Protein AF-A0A7R9ZYL3-F1 (afdb_monomer_lite)

Organism: NCBI:txid73915

InterPro domains:
  IPR002110 Ankyrin repeat [PF00023] (236-266)
  IPR002110 Ankyrin repeat [PS50088] (235-267)
  IPR036770 Ankyrin repeat-containing domain superfamily [G3DSA:1.25.40.20] (176-293)
  IPR036770 Ankyrin repeat-containing domain superfamily [SSF48403] (211-282)

Foldseek 3Di:
DVVVVVVVVVVVVVVVVVVVVVVVVPPPPAFFPLLVLLLVLLLQVVQLLQWDWAWAADPVNPKTKIWTAGNVQDDAPDPDDGVDPVLTQMDICVCPQQGRNNCDGRVPDHSNSSNVSLVVPADCPDPSGGSNSSGHDDVQQSCLSVVQVSVQADGPKGWHSDDPDDDPDPAAIDIDDPVCNPGGRGDGDRPPVCVVLVLLVVLVVCLLVVVLVVNVVSCVVPVVQLLDANSPDLWQDGSLLSCLLVVPLVSNVVSVVSPRDLCDAINVRDGSLNNNVVNVDPDVSRNVSSCVPPD

Sequence (295 aa):
MAGSALRAEEELEVEAQAEQEEGQQQQQQEVNYHKIFHVVAELHRRGYQRLRIFPLMSPSGCSWRCNLVPLDNIAPMSHSFPLEYEDALLYSSGAQTSFLDGIGDLNADSATAIADAMIENINETDPEDVLARAKGEDSAYAAWFVDEFLAKLPPGALPCLIADWEQDDPYHFGVLGDEHADVKIKFPPVRIDEEEAKPIVSILGFAKARAWRKVFQLLEDHPGLIDEINPYGKSGFTLLHQAAWWGDVEPARKLIAAGADIAKPDSQDKTPLQVARSRKHKKPDLLDLLSKGVE

pLDDT: mean 82.05, std 16.18, range [38.38, 98.56]

Secondary structure (DSSP, 8-state):
-HHHHHHHHHHHHHHHHHHHHHHHHTS-PPP-THHHHHHHHHHHHTTBTTEEEEEEE-TTSS-EEEEEEEGGGB-TT-SS-BS-SSSSEEEEGGGTTEEGGGTEETTTS-HHHHHHHHHHT--TT-TT-HHHHT-B--HHHHHHIIIIIIHHSPTT-EEESB-SSPPS-TTB-EEESGGGTT---BPPPP---HHHHHHHHHHHHHHHTT-HHHHHHHHHH-GGGGG---TT-TT---HHHHHHHHT-HHHHHHHHHTT--SS---TTS--HHHHHHHTT---HHHHHHHTTT--

Structure (mmCIF, N/CA/C/O backbone):
data_AF-A0A7R9ZYL3-F1
#
_entry.id   AF-A0A7R9ZYL3-F1
#
loop_
_atom_site.group_PDB
_atom_site.id
_atom_site.type_symbol
_atom_site.label_atom_id
_atom_site.label_alt_id
_atom_site.label_comp_id
_atom_site.label_asym_id
_atom_site.label_entity_id
_atom_site.label_seq_id
_atom_site.pdbx_PDB_ins_code
_atom_site.Cartn_x
_atom_site.Cartn_y
_atom_site.Cartn_z
_atom_site.occupancy
_atom_site.B_iso_or_equiv
_atom_site.auth_seq_id
_atom_site.auth_comp_id
_atom_site.auth_asym_id
_atom_site.auth_atom_id
_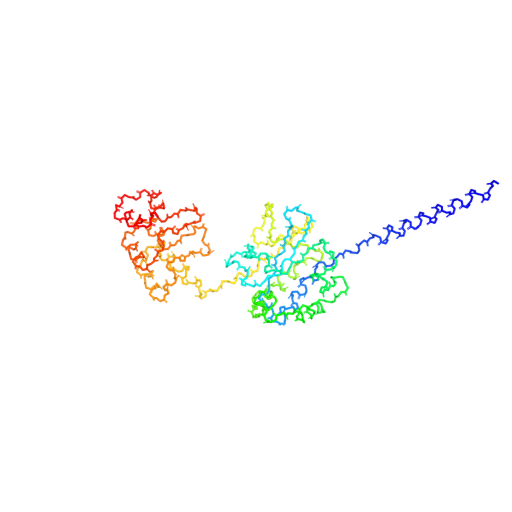atom_site.pdbx_PDB_model_num
ATOM 1 N N . MET A 1 1 ? -9.361 29.009 70.640 1.00 53.19 1 MET A N 1
ATOM 2 C CA . MET A 1 1 ? -8.206 28.234 70.136 1.00 53.19 1 MET A CA 1
ATOM 3 C C . MET A 1 1 ? -8.629 26.880 69.561 1.00 53.19 1 MET A C 1
ATOM 5 O O . MET A 1 1 ? -8.198 26.586 68.463 1.00 53.19 1 MET A O 1
ATOM 9 N N . ALA A 1 2 ? -9.517 26.103 70.203 1.00 51.56 2 ALA A N 1
ATOM 10 C CA . ALA A 1 2 ? -9.927 24.776 69.700 1.00 51.56 2 ALA A CA 1
ATOM 11 C C . ALA A 1 2 ? -10.781 24.774 68.407 1.00 51.56 2 ALA A C 1
ATOM 13 O O . ALA A 1 2 ? -10.603 23.904 67.568 1.00 51.56 2 ALA A O 1
ATOM 14 N N . GLY A 1 3 ? -11.662 25.761 68.197 1.00 49.19 3 GLY A N 1
ATOM 15 C CA . GLY A 1 3 ? -12.544 25.791 67.013 1.00 49.19 3 GLY A CA 1
ATOM 16 C C . GLY A 1 3 ? -11.871 26.209 65.700 1.00 49.19 3 GLY A C 1
ATOM 17 O O . GLY A 1 3 ? -12.483 26.095 64.649 1.00 49.19 3 GLY A O 1
ATOM 18 N N . SER A 1 4 ? -10.631 26.709 65.752 1.00 54.91 4 SER A N 1
ATOM 19 C CA . SER A 1 4 ? -9.881 27.113 64.553 1.00 54.91 4 SER A CA 1
ATOM 20 C C . SER A 1 4 ? -9.047 25.971 63.978 1.00 54.91 4 SER A C 1
ATOM 22 O O . SER A 1 4 ? -8.722 26.018 62.802 1.00 54.91 4 SER A O 1
ATOM 24 N N . ALA A 1 5 ? -8.694 24.983 64.805 1.00 54.19 5 ALA A N 1
ATOM 25 C CA . ALA A 1 5 ? -7.935 23.810 64.384 1.00 54.19 5 ALA A CA 1
ATOM 26 C C . ALA A 1 5 ? -8.851 22.782 63.702 1.00 54.19 5 ALA A C 1
ATOM 28 O O . ALA A 1 5 ? -8.540 22.333 62.611 1.00 54.19 5 ALA A O 1
ATOM 29 N N . LEU A 1 6 ? -10.034 22.531 64.279 1.00 53.97 6 LEU A N 1
ATOM 30 C CA . LEU A 1 6 ? -11.043 21.626 63.706 1.00 53.97 6 LEU A CA 1
ATOM 31 C C . LEU A 1 6 ? -11.501 22.055 62.305 1.00 53.97 6 LEU A C 1
ATOM 33 O O . LEU A 1 6 ? -11.699 21.224 61.433 1.00 53.97 6 LEU A O 1
ATOM 37 N N . ARG A 1 7 ? -11.623 23.366 62.076 1.00 57.97 7 ARG A N 1
ATOM 38 C CA . ARG A 1 7 ? -12.062 23.912 60.787 1.00 57.97 7 ARG A CA 1
ATOM 39 C C . ARG A 1 7 ? -10.994 23.795 59.694 1.00 57.97 7 ARG A C 1
ATOM 41 O O . ARG A 1 7 ? -11.336 23.643 58.534 1.00 57.97 7 ARG A O 1
ATOM 48 N N . ALA A 1 8 ? -9.719 23.849 60.082 1.00 60.59 8 ALA A N 1
ATOM 49 C CA . ALA A 1 8 ? -8.599 23.664 59.166 1.00 60.59 8 ALA A CA 1
ATOM 50 C C . ALA A 1 8 ? -8.396 22.182 58.805 1.00 60.59 8 ALA A C 1
ATOM 52 O O . ALA A 1 8 ? -8.007 21.878 57.685 1.00 60.59 8 ALA A O 1
ATOM 53 N N . GLU A 1 9 ? -8.676 21.265 59.737 1.00 59.50 9 GLU A N 1
ATOM 54 C CA . GLU A 1 9 ? -8.651 19.820 59.469 1.00 59.50 9 GLU A CA 1
ATOM 55 C C . GLU A 1 9 ? -9.790 19.399 58.525 1.00 59.50 9 GLU A C 1
ATOM 57 O O . GLU A 1 9 ? -9.538 18.654 57.583 1.00 59.50 9 GLU A O 1
ATOM 62 N N . GLU A 1 10 ? -11.003 19.942 58.698 1.00 64.38 10 GLU A N 1
ATOM 63 C CA . GLU A 1 10 ? -12.126 19.702 57.775 1.00 64.38 10 GLU A CA 1
ATOM 64 C C . GLU A 1 10 ? -11.868 20.275 56.367 1.00 64.38 10 GLU A C 1
ATOM 66 O O . GLU A 1 10 ? -12.201 19.630 55.376 1.00 64.38 10 GLU A O 1
ATOM 71 N N . GLU A 1 11 ? -11.249 21.456 56.247 1.00 64.19 11 GLU A N 1
ATOM 72 C CA . GLU A 1 11 ? -10.894 22.045 54.943 1.00 64.19 11 GLU A CA 1
ATOM 73 C C . GLU A 1 11 ? -9.813 21.226 54.210 1.00 64.19 11 GLU A C 1
ATOM 75 O O . GLU A 1 11 ? -9.932 21.008 53.006 1.00 64.19 11 GLU A O 1
ATOM 80 N N . LEU A 1 12 ? -8.822 20.689 54.935 1.00 64.06 12 LEU A N 1
ATOM 81 C CA . LEU A 1 12 ? -7.785 19.810 54.377 1.00 64.06 12 LEU A CA 1
ATOM 82 C C . LEU A 1 12 ? -8.332 18.441 53.941 1.00 64.06 12 LEU A C 1
ATOM 84 O O . LEU A 1 12 ? -7.865 17.889 52.947 1.00 64.06 12 LEU A O 1
ATOM 88 N N . GLU A 1 13 ? -9.313 17.880 54.656 1.00 63.91 13 GLU A N 1
ATOM 89 C CA . GLU A 1 13 ? -9.977 16.637 54.237 1.00 63.91 13 GLU A CA 1
ATOM 90 C C . GLU A 1 13 ? -10.854 16.840 52.996 1.00 63.91 13 GLU A C 1
ATOM 92 O O . GLU A 1 13 ? -10.896 15.958 52.140 1.00 63.91 13 GLU A O 1
ATOM 97 N N . VAL A 1 14 ? -11.511 17.998 52.860 1.00 68.94 14 VAL A N 1
ATOM 98 C CA . VAL A 1 14 ? -12.307 18.335 51.670 1.00 68.94 14 VAL A CA 1
ATOM 99 C C . VAL A 1 14 ? -11.413 18.60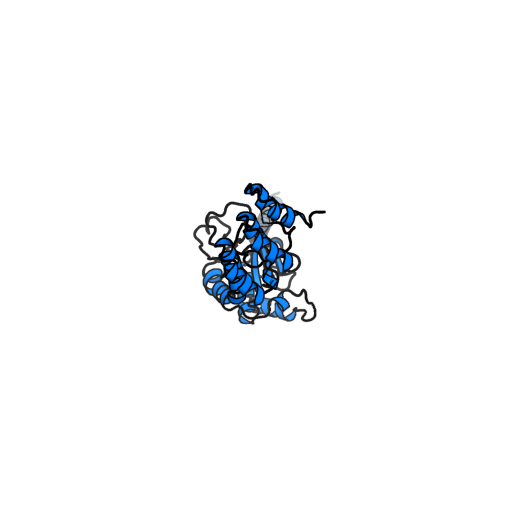7 50.459 1.00 68.94 14 VAL A C 1
ATOM 101 O O . VAL A 1 14 ? -11.726 18.121 49.375 1.00 68.94 14 VAL A O 1
ATOM 104 N N . GLU A 1 15 ? -10.286 19.310 50.619 1.00 61.94 15 GLU A N 1
ATOM 105 C CA . GLU A 1 15 ? -9.298 19.481 49.541 1.00 61.94 15 GLU A CA 1
ATOM 106 C C . GLU A 1 15 ? -8.673 18.140 49.133 1.00 61.94 15 GLU A C 1
ATOM 108 O O . GLU A 1 15 ? -8.599 17.845 47.946 1.00 61.94 15 GLU A O 1
ATOM 113 N N . ALA A 1 16 ? -8.324 17.270 50.086 1.00 60.75 16 ALA A N 1
ATOM 114 C CA . ALA A 1 16 ? -7.786 15.945 49.774 1.00 60.75 16 ALA A CA 1
ATOM 115 C C . ALA A 1 16 ? -8.816 15.025 49.093 1.00 60.75 16 ALA A C 1
ATOM 117 O O . ALA A 1 16 ? -8.447 14.216 48.242 1.00 60.75 16 ALA A O 1
ATOM 118 N N . GLN A 1 17 ? -10.102 15.136 49.443 1.00 62.81 17 GLN A N 1
ATOM 119 C CA . GLN A 1 17 ? -11.186 14.423 48.760 1.00 62.81 17 GLN A CA 1
ATOM 120 C C . GLN A 1 17 ? -11.447 14.994 47.364 1.00 62.81 17 GLN A C 1
ATOM 122 O O . GLN A 1 17 ? -11.636 14.214 46.438 1.00 62.81 17 GLN A O 1
ATOM 127 N N . ALA A 1 18 ? -11.383 16.315 47.186 1.00 55.31 18 ALA A N 1
ATOM 128 C CA . ALA A 1 18 ? -11.505 16.960 45.882 1.00 55.31 18 ALA A CA 1
ATOM 129 C C . ALA A 1 18 ? -10.318 16.629 44.963 1.00 55.31 18 ALA A C 1
ATOM 131 O O . ALA A 1 18 ? -10.532 16.331 43.797 1.00 55.31 18 ALA A O 1
ATOM 132 N N . GLU A 1 19 ? -9.087 16.575 45.479 1.00 54.66 19 GLU A N 1
ATOM 133 C CA . GLU A 1 19 ? -7.899 16.139 44.730 1.00 54.66 19 GLU A CA 1
ATOM 134 C C . GLU A 1 19 ? -7.929 14.632 44.420 1.00 54.66 19 GLU A C 1
ATOM 136 O O . GLU A 1 19 ? -7.459 14.201 43.366 1.00 54.66 19 GLU A O 1
ATOM 141 N N . GLN A 1 20 ? -8.509 13.807 45.301 1.00 52.44 20 GLN A N 1
ATOM 142 C CA . GLN A 1 20 ? -8.748 12.388 45.022 1.00 52.44 20 GLN A CA 1
ATOM 143 C C . GLN A 1 20 ? -9.878 12.178 44.009 1.00 52.44 20 GLN A C 1
ATOM 145 O O . GLN A 1 20 ? -9.768 11.274 43.184 1.00 52.44 20 GLN A O 1
ATOM 150 N N . GLU A 1 21 ? -10.929 12.998 44.025 1.00 50.47 21 GLU A N 1
ATOM 151 C CA . GLU A 1 21 ? -12.000 12.982 43.026 1.00 50.47 21 GLU A CA 1
ATOM 152 C C . GLU A 1 21 ? -11.530 13.556 41.680 1.00 50.47 21 GLU A C 1
ATOM 154 O O . GLU A 1 21 ? -11.845 12.969 40.651 1.00 50.47 21 GLU A O 1
ATOM 159 N N . GLU A 1 22 ? -10.705 14.608 41.650 1.00 45.41 22 GLU A N 1
ATOM 160 C CA . GLU A 1 22 ? -10.052 15.125 40.435 1.00 45.41 22 GLU A CA 1
ATOM 161 C C . GLU A 1 22 ? -9.018 14.129 39.886 1.00 45.41 22 GLU A C 1
ATOM 163 O O . GLU A 1 22 ? -8.966 13.893 38.678 1.00 45.41 22 GLU A O 1
ATOM 168 N N . GLY A 1 23 ? -8.255 13.463 40.759 1.00 40.69 23 GLY A N 1
ATOM 169 C CA . GLY A 1 23 ? -7.332 12.385 40.394 1.00 40.69 23 GLY A CA 1
ATOM 170 C C . GLY A 1 23 ? -8.033 11.103 39.924 1.00 40.69 23 GLY A C 1
ATOM 171 O O . GLY A 1 23 ? -7.476 10.359 39.117 1.00 40.69 23 GLY A O 1
ATOM 172 N N . GLN A 1 24 ? -9.268 10.850 40.372 1.00 41.12 24 GLN A N 1
ATOM 173 C CA . GLN A 1 24 ? -10.119 9.760 39.875 1.00 41.12 24 GLN A CA 1
ATOM 174 C C . GLN A 1 24 ? -10.878 10.147 38.594 1.00 41.12 24 GLN A C 1
ATOM 176 O O . GLN A 1 24 ? -11.065 9.294 37.728 1.00 41.12 24 GLN A O 1
ATOM 181 N N . GLN A 1 25 ? -11.249 11.420 38.416 1.00 42.03 25 GLN A N 1
ATOM 182 C CA . GLN A 1 25 ? -11.842 11.957 37.180 1.00 42.03 25 GLN A CA 1
ATOM 183 C C . GLN A 1 25 ? -10.813 12.126 36.048 1.00 42.03 25 GLN A C 1
ATOM 185 O O . GLN A 1 25 ? -11.192 12.168 34.879 1.00 42.03 25 GLN A O 1
ATOM 190 N N . GLN A 1 26 ? -9.515 12.150 36.367 1.00 39.25 26 GLN A N 1
ATOM 191 C CA . GLN A 1 26 ? -8.407 12.096 35.404 1.00 39.25 26 GLN A CA 1
ATOM 192 C C . GLN A 1 26 ? -7.906 10.674 35.108 1.00 39.25 26 GLN A C 1
ATOM 194 O O . GLN A 1 26 ? -6.836 10.506 34.521 1.00 39.25 26 GLN A O 1
ATOM 199 N N . GLN A 1 27 ? -8.688 9.630 35.405 1.00 41.91 27 GLN A N 1
ATOM 200 C CA . GLN A 1 27 ? -8.581 8.401 34.616 1.00 41.91 27 GLN A CA 1
ATOM 201 C C . GLN A 1 27 ? -9.164 8.692 33.234 1.00 41.91 27 GLN A C 1
ATOM 203 O O . GLN A 1 27 ? -10.341 8.456 32.973 1.00 41.91 27 GLN A O 1
ATOM 208 N N . GLN A 1 28 ? -8.339 9.285 32.369 1.00 50.03 28 GLN A N 1
ATOM 209 C CA . GLN A 1 28 ? -8.651 9.507 30.963 1.00 50.03 28 GLN A CA 1
ATOM 210 C C . GLN A 1 28 ? -9.122 8.173 30.384 1.00 50.03 28 GLN A C 1
ATOM 212 O O . GLN A 1 28 ? -8.344 7.224 30.288 1.00 50.03 28 GLN A O 1
ATOM 217 N N . GLN A 1 29 ? -10.421 8.079 30.101 1.00 65.25 29 GLN A N 1
ATOM 218 C CA . GLN A 1 29 ? -11.028 6.869 29.570 1.00 65.25 29 GLN A CA 1
ATOM 219 C C . GLN A 1 29 ? -10.248 6.454 28.322 1.00 65.25 29 GLN A C 1
ATOM 221 O O . GLN A 1 29 ? -10.074 7.258 27.405 1.00 65.25 29 GLN A O 1
ATOM 226 N N . GLU A 1 30 ? -9.740 5.223 28.321 1.00 87.25 30 GLU A N 1
ATOM 227 C CA . GLU A 1 30 ? -8.891 4.717 27.247 1.00 87.25 30 GLU A CA 1
ATOM 228 C C . GLU A 1 30 ? -9.587 4.895 25.889 1.00 87.25 30 GLU A C 1
ATOM 230 O O . GLU A 1 30 ? -10.771 4.582 25.729 1.00 87.25 30 GLU A O 1
ATOM 235 N N . VAL A 1 31 ? -8.872 5.468 24.919 1.00 91.69 31 VAL A N 1
ATOM 236 C CA . VAL A 1 31 ? -9.431 5.758 23.594 1.00 91.69 31 VAL A CA 1
ATOM 237 C C . VAL A 1 31 ? -9.643 4.449 22.838 1.00 91.69 31 VAL A C 1
ATOM 239 O O . VAL A 1 31 ? -8.733 3.634 22.697 1.00 91.69 31 VAL A O 1
ATOM 242 N N . ASN A 1 32 ? -10.837 4.259 22.285 1.00 93.94 32 ASN A N 1
ATOM 243 C CA . ASN A 1 32 ? -11.188 3.078 21.510 1.00 93.94 32 ASN A CA 1
ATOM 244 C C . ASN A 1 32 ? -10.656 3.165 20.070 1.00 93.94 32 ASN A C 1
ATOM 246 O O . ASN A 1 32 ? -11.418 3.302 19.111 1.00 93.94 32 ASN A O 1
ATOM 250 N N . TYR A 1 33 ? -9.339 3.039 19.892 1.00 93.44 33 TYR A N 1
ATOM 251 C CA . TYR A 1 33 ? -8.701 3.046 18.566 1.00 93.44 33 TYR A CA 1
ATOM 252 C C . TYR A 1 33 ? -9.233 1.944 17.638 1.00 93.44 33 TYR A C 1
ATOM 254 O O . TYR A 1 33 ? -9.266 2.102 16.418 1.00 93.44 33 TYR A O 1
ATOM 262 N N . HIS A 1 34 ? -9.735 0.850 18.215 1.00 94.00 34 HIS A N 1
ATOM 263 C CA . HIS A 1 34 ? -10.363 -0.250 17.488 1.00 94.00 34 HIS A CA 1
ATOM 264 C C . HIS A 1 34 ? -11.580 0.204 16.658 1.00 94.00 34 HIS A C 1
ATOM 266 O O . HIS A 1 34 ? -11.887 -0.382 15.616 1.00 94.00 34 HIS A O 1
ATOM 272 N N . LYS A 1 35 ? -12.252 1.287 17.081 1.00 96.75 35 LYS A N 1
ATOM 273 C CA . LYS A 1 35 ? -13.374 1.905 16.364 1.00 96.75 35 LYS A CA 1
ATOM 274 C C . LYS A 1 35 ? -13.009 2.284 14.930 1.00 96.75 35 LYS A C 1
ATOM 276 O O . LYS A 1 35 ? -13.831 2.069 14.044 1.00 96.75 35 LYS A O 1
ATOM 281 N N . ILE A 1 36 ? -11.785 2.762 14.690 1.00 97.25 36 ILE A N 1
ATOM 282 C CA . ILE A 1 36 ? -11.294 3.161 13.360 1.00 97.25 36 ILE A CA 1
ATOM 283 C C . ILE A 1 36 ? -11.449 2.004 12.370 1.00 97.25 36 ILE A C 1
ATOM 285 O O . ILE A 1 36 ? -11.974 2.167 11.271 1.00 97.25 36 ILE A O 1
ATOM 289 N N . PHE A 1 37 ? -11.059 0.797 12.776 1.00 97.75 37 PHE A N 1
ATOM 290 C CA . PHE A 1 37 ? -11.126 -0.376 11.909 1.00 97.75 37 PHE A CA 1
ATOM 291 C C . PHE A 1 37 ? -12.567 -0.848 11.690 1.00 97.75 37 PHE A C 1
ATOM 293 O O . PHE A 1 37 ? -12.912 -1.291 10.597 1.00 97.75 37 PHE A O 1
ATOM 300 N N . HIS A 1 38 ? -13.449 -0.686 12.678 1.00 98.00 38 HIS A N 1
ATOM 301 C CA . HIS A 1 38 ? -14.877 -0.936 12.478 1.00 98.00 38 HIS A CA 1
ATOM 302 C C . HIS A 1 38 ? -15.529 0.065 11.514 1.00 98.00 38 HIS A C 1
ATOM 304 O O . HIS A 1 38 ? -16.406 -0.340 10.751 1.00 98.00 38 HIS A O 1
ATOM 310 N N . VAL A 1 39 ? -15.093 1.331 11.510 1.00 98.50 39 VAL A N 1
ATOM 311 C CA . VAL A 1 39 ? -15.518 2.334 10.518 1.00 98.50 39 VAL A CA 1
ATOM 312 C C . VAL A 1 39 ? -15.086 1.900 9.118 1.00 98.50 39 VAL A C 1
ATOM 314 O O . VAL A 1 39 ? -15.913 1.854 8.212 1.00 98.50 39 VAL A O 1
ATOM 317 N N . VAL A 1 40 ? -13.830 1.477 8.945 1.00 98.31 40 VAL A N 1
ATOM 318 C CA . VAL A 1 40 ? -13.330 0.974 7.651 1.00 98.31 40 VAL A CA 1
ATOM 319 C C . VAL A 1 40 ? -14.116 -0.253 7.176 1.00 98.31 40 VAL A C 1
ATOM 321 O O . VAL A 1 40 ? -14.525 -0.302 6.017 1.00 98.31 40 VAL A O 1
ATOM 324 N N . ALA A 1 41 ? -14.403 -1.214 8.060 1.00 98.44 41 ALA A N 1
ATOM 325 C CA . ALA A 1 41 ? -15.221 -2.374 7.703 1.00 98.44 41 ALA A CA 1
ATOM 326 C C . ALA A 1 41 ? -16.649 -1.986 7.289 1.00 98.44 41 ALA A C 1
ATOM 328 O O . ALA A 1 41 ? -17.219 -2.600 6.388 1.00 98.44 41 ALA A O 1
ATOM 329 N N . GLU A 1 42 ? -17.239 -0.972 7.923 1.00 98.50 42 GLU A N 1
ATOM 330 C CA . GLU A 1 42 ? -18.546 -0.447 7.526 1.00 98.50 42 GLU A CA 1
ATOM 331 C C . GLU A 1 42 ? -18.493 0.229 6.149 1.00 98.50 42 GLU A C 1
ATOM 333 O O . GLU A 1 42 ? -19.346 -0.036 5.301 1.00 98.50 42 GLU A O 1
ATOM 338 N N . LEU A 1 43 ? -17.458 1.024 5.872 1.00 98.56 43 LEU A N 1
ATOM 339 C CA . LEU A 1 43 ? -17.229 1.611 4.549 1.00 98.56 43 LEU A CA 1
ATOM 340 C C . LEU A 1 43 ? -17.055 0.527 3.470 1.00 98.56 43 LEU A C 1
ATOM 342 O O . LEU A 1 43 ? -17.648 0.622 2.392 1.00 98.56 43 LEU A O 1
ATOM 346 N N . HIS A 1 44 ? -16.323 -0.553 3.760 1.00 98.44 44 HIS A N 1
ATOM 347 C CA . HIS A 1 44 ? -16.183 -1.696 2.847 1.00 98.44 44 HIS A CA 1
ATOM 348 C C . HIS A 1 44 ? -17.533 -2.348 2.517 1.00 98.44 44 HIS A C 1
ATOM 350 O O . HIS A 1 44 ? -17.808 -2.603 1.343 1.00 98.44 44 HIS A O 1
ATOM 356 N N . ARG A 1 45 ? -18.421 -2.539 3.507 1.00 98.00 45 ARG A N 1
ATOM 357 C CA . ARG A 1 45 ? -19.794 -3.050 3.278 1.00 98.00 45 ARG A CA 1
ATOM 358 C C . ARG A 1 45 ? -20.626 -2.143 2.369 1.00 98.00 45 ARG A C 1
ATOM 360 O O . ARG A 1 45 ? -21.571 -2.611 1.742 1.00 98.00 45 ARG A O 1
ATOM 367 N N . ARG A 1 46 ? -20.272 -0.859 2.284 1.00 97.88 46 ARG A N 1
ATOM 368 C CA . ARG A 1 46 ? -20.954 0.175 1.487 1.00 97.88 46 ARG A CA 1
ATOM 369 C C . ARG A 1 46 ? -20.284 0.442 0.131 1.00 97.88 46 ARG A C 1
ATOM 371 O O . ARG A 1 46 ? -20.585 1.440 -0.534 1.00 97.88 46 ARG A O 1
ATOM 378 N N . GLY A 1 47 ? -19.377 -0.441 -0.288 1.00 96.56 47 GLY A N 1
ATOM 379 C CA . GLY A 1 47 ? -18.737 -0.398 -1.604 1.00 96.56 47 GLY A CA 1
ATOM 380 C C . GLY A 1 47 ? -17.512 0.514 -1.685 1.00 96.56 47 GLY A C 1
ATOM 381 O O . GLY A 1 47 ? -17.140 0.921 -2.780 1.00 96.56 47 GLY A O 1
ATOM 382 N N . TYR A 1 48 ? -16.887 0.856 -0.556 1.00 97.56 48 TYR A N 1
ATOM 383 C CA . TYR A 1 48 ? -15.604 1.573 -0.513 1.00 97.56 48 TYR A CA 1
ATOM 384 C C . TYR A 1 48 ? -14.438 0.601 -0.282 1.00 97.56 48 TYR A C 1
ATOM 386 O O . TYR A 1 48 ? -13.543 0.843 0.524 1.00 97.56 48 TYR A O 1
ATOM 394 N N . GLN A 1 49 ? -14.464 -0.559 -0.945 1.00 95.94 49 GLN A N 1
ATOM 395 C CA . GLN A 1 49 ? -13.528 -1.659 -0.681 1.00 95.94 49 GLN A CA 1
ATOM 396 C C . GLN A 1 49 ? -12.112 -1.372 -1.203 1.00 95.94 49 GLN A C 1
ATOM 398 O O . GLN A 1 49 ? -11.179 -2.107 -0.885 1.00 95.94 49 GLN A O 1
ATOM 403 N N . ARG A 1 50 ? -11.914 -0.293 -1.972 1.00 91.62 50 ARG A N 1
ATOM 404 C CA . ARG A 1 50 ? -10.589 0.180 -2.404 1.00 91.62 50 ARG A CA 1
ATOM 405 C C . ARG A 1 50 ? -9.912 1.077 -1.359 1.00 91.62 50 ARG A C 1
ATOM 407 O O . ARG A 1 50 ? -8.794 1.518 -1.602 1.00 91.62 50 ARG A O 1
ATOM 414 N N . LEU A 1 51 ? -10.537 1.309 -0.202 1.00 94.25 51 LEU A N 1
ATOM 415 C CA . LEU A 1 51 ? -9.909 1.981 0.937 1.00 94.25 51 LEU A CA 1
ATOM 416 C C . LEU A 1 51 ? -8.950 1.028 1.661 1.00 94.25 51 LEU A C 1
ATOM 418 O O . LEU A 1 51 ? -9.262 -0.151 1.868 1.00 94.25 51 LEU A O 1
ATOM 422 N N . ARG A 1 52 ? -7.786 1.534 2.058 1.00 91.31 52 ARG A N 1
ATOM 423 C CA . ARG A 1 52 ? -6.701 0.772 2.685 1.00 91.31 52 ARG A CA 1
ATOM 424 C C . ARG A 1 52 ? -6.297 1.410 3.998 1.00 91.31 52 ARG A C 1
ATOM 426 O O . ARG A 1 52 ? -6.267 2.630 4.095 1.00 91.31 52 ARG A O 1
ATOM 433 N N . ILE A 1 53 ? -5.948 0.584 4.980 1.00 92.56 53 ILE A N 1
ATOM 434 C CA . ILE A 1 53 ? -5.354 1.060 6.231 1.00 92.56 53 ILE A CA 1
ATOM 435 C C . ILE A 1 53 ? -3.831 1.027 6.151 1.00 92.56 53 ILE A C 1
ATOM 437 O O . ILE A 1 53 ? -3.243 0.076 5.634 1.00 92.56 53 ILE A O 1
ATOM 441 N N . PHE A 1 54 ? -3.198 2.042 6.725 1.00 89.50 54 PHE A N 1
ATOM 442 C CA . PHE A 1 54 ? -1.752 2.115 6.873 1.00 89.50 54 PHE A CA 1
ATOM 443 C C . PHE A 1 54 ? -1.404 2.579 8.294 1.00 89.50 54 PHE A C 1
ATOM 445 O O . PHE A 1 54 ? -1.171 3.772 8.527 1.00 89.50 54 PHE A O 1
ATOM 452 N N . PRO A 1 55 ? -1.455 1.659 9.276 1.00 91.25 55 PRO A N 1
ATOM 453 C CA . PRO A 1 55 ? -1.150 1.977 10.659 1.00 91.25 55 PRO A CA 1
ATOM 454 C C . PRO A 1 55 ? 0.367 1.964 10.902 1.00 91.25 55 PRO A C 1
ATOM 456 O O . PRO A 1 55 ? 1.065 1.061 10.443 1.00 91.25 55 PRO A O 1
ATOM 459 N N . LEU A 1 56 ? 0.893 2.965 11.603 1.00 87.44 56 LEU A N 1
ATOM 460 C CA . LEU A 1 56 ? 2.329 3.145 11.833 1.00 87.44 56 LEU A CA 1
ATOM 461 C C . LEU A 1 56 ? 2.611 3.968 13.094 1.00 87.44 56 LEU A C 1
ATOM 463 O O . LEU A 1 56 ? 1.742 4.688 13.586 1.00 87.44 56 LEU A O 1
ATOM 467 N N . MET A 1 57 ? 3.858 3.942 13.558 1.00 87.50 57 MET A N 1
ATOM 468 C CA . MET A 1 57 ? 4.356 4.920 14.525 1.00 87.50 57 MET A CA 1
ATOM 469 C C . MET A 1 57 ? 4.879 6.177 13.829 1.00 87.50 57 MET A C 1
ATOM 471 O O . MET A 1 57 ? 5.443 6.119 12.735 1.00 87.50 57 MET A O 1
ATOM 475 N N . SER A 1 58 ? 4.693 7.340 14.460 1.00 85.88 58 SER A N 1
ATOM 476 C CA . SER A 1 58 ? 5.345 8.570 14.012 1.00 85.88 58 SER A CA 1
ATOM 477 C C . SER A 1 58 ? 6.870 8.413 14.072 1.00 85.88 58 SER A C 1
ATOM 479 O O . SER A 1 58 ? 7.361 7.727 14.965 1.00 85.88 58 SER A O 1
ATOM 481 N N . PRO A 1 59 ? 7.647 9.111 13.220 1.00 77.94 59 PRO A N 1
ATOM 482 C CA . PRO A 1 59 ? 9.114 9.038 13.262 1.00 77.94 59 PRO A CA 1
ATOM 483 C C . PRO A 1 59 ? 9.730 9.421 14.616 1.00 77.94 59 PRO A C 1
ATOM 485 O O . PRO A 1 59 ? 10.833 9.010 14.945 1.00 77.94 59 PRO A O 1
ATOM 488 N N . SER A 1 60 ? 9.023 10.229 15.411 1.00 82.12 60 SER A N 1
ATOM 489 C CA . SER A 1 60 ? 9.426 10.583 16.775 1.00 82.12 60 SER A CA 1
ATOM 490 C C . SER A 1 60 ? 9.137 9.497 17.819 1.00 82.12 60 SER A C 1
ATOM 492 O O . SER A 1 60 ? 9.542 9.648 18.967 1.00 82.12 60 SER A O 1
ATOM 494 N N . GLY A 1 61 ? 8.359 8.468 17.472 1.00 82.19 61 GLY A N 1
ATOM 495 C CA . GLY A 1 61 ? 7.839 7.461 18.398 1.00 82.19 61 GLY A CA 1
ATOM 496 C C . GLY A 1 61 ? 6.750 7.966 19.355 1.00 82.19 61 GLY A C 1
ATOM 497 O O . GLY A 1 61 ? 6.270 7.204 20.184 1.00 82.19 61 GLY A O 1
ATOM 498 N N . CYS A 1 62 ? 6.340 9.237 19.270 1.00 86.06 62 CYS A N 1
ATOM 499 C CA . CYS A 1 62 ? 5.426 9.842 20.248 1.00 86.06 62 CYS A CA 1
ATOM 500 C C . CYS A 1 62 ? 3.941 9.575 19.980 1.00 86.06 62 CYS A C 1
ATOM 502 O O . CYS A 1 62 ? 3.110 9.836 20.849 1.00 86.06 62 CYS A O 1
ATOM 504 N N . SER A 1 63 ? 3.568 9.162 18.769 1.00 90.06 63 SER A N 1
ATOM 505 C CA . SER A 1 63 ? 2.160 8.968 18.423 1.00 90.06 63 SER A CA 1
ATOM 506 C C . SER A 1 63 ? 1.986 7.818 17.453 1.00 90.06 63 SER A C 1
ATOM 508 O O . SER A 1 63 ? 2.722 7.699 16.473 1.00 90.06 63 SER A O 1
ATOM 510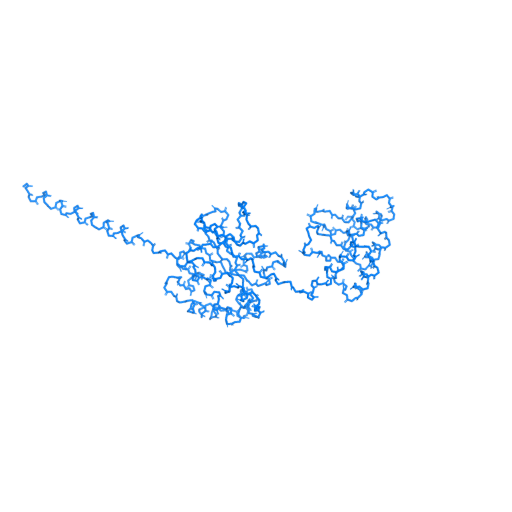 N N . TRP A 1 64 ? 0.963 7.014 17.706 1.00 93.75 64 TRP A N 1
ATOM 511 C CA . TRP A 1 64 ? 0.474 6.050 16.738 1.00 93.75 64 TRP A CA 1
ATOM 512 C C . TRP A 1 64 ? -0.403 6.762 15.710 1.00 93.75 64 TRP A C 1
ATOM 514 O O . TRP A 1 64 ? -1.103 7.723 16.034 1.00 93.75 64 TRP A O 1
ATOM 524 N N . ARG A 1 65 ? -0.350 6.322 14.458 1.00 92.88 65 ARG A N 1
ATOM 525 C CA . ARG A 1 65 ? -1.092 6.908 13.344 1.00 92.88 65 ARG A CA 1
ATOM 526 C C . ARG A 1 65 ? -1.757 5.823 12.523 1.00 92.88 65 ARG A C 1
ATOM 528 O O . ARG A 1 65 ? -1.216 4.732 12.378 1.00 92.88 65 ARG A O 1
ATOM 535 N N . CYS A 1 66 ? -2.885 6.159 11.917 1.00 93.38 66 CYS A N 1
ATOM 536 C CA . CYS A 1 66 ? -3.510 5.341 10.893 1.00 93.38 66 CYS A CA 1
ATOM 537 C C . CYS A 1 66 ? -3.891 6.228 9.718 1.00 93.38 66 CYS A C 1
ATOM 539 O O . CYS A 1 66 ? -4.743 7.102 9.860 1.00 93.38 66 CYS A O 1
ATOM 541 N N . ASN A 1 67 ? -3.245 6.006 8.575 1.00 91.56 67 ASN A N 1
ATOM 542 C CA . ASN A 1 67 ? -3.671 6.627 7.329 1.00 91.56 67 ASN A CA 1
ATOM 543 C C . ASN A 1 67 ? -4.710 5.731 6.662 1.00 91.56 67 ASN A C 1
ATOM 545 O O . ASN A 1 67 ? -4.508 4.517 6.563 1.00 91.56 67 ASN A O 1
ATOM 549 N N . LEU A 1 68 ? -5.793 6.332 6.185 1.00 94.12 68 LEU A N 1
ATOM 550 C CA . LEU A 1 68 ? -6.720 5.696 5.264 1.00 94.12 68 LEU A CA 1
ATOM 551 C C . LEU A 1 68 ? -6.409 6.226 3.871 1.00 94.12 68 LEU A C 1
ATOM 553 O O . LEU A 1 68 ? -6.493 7.431 3.638 1.00 94.12 68 LEU A O 1
ATOM 557 N N . VAL A 1 69 ? -6.018 5.332 2.971 1.00 88.62 69 VAL A N 1
ATOM 558 C CA . VAL A 1 69 ? -5.548 5.703 1.633 1.00 88.62 69 VAL A CA 1
ATOM 559 C C . VAL A 1 69 ? -6.348 4.981 0.554 1.00 88.62 69 VAL A C 1
ATOM 561 O O . VAL A 1 69 ? -6.743 3.823 0.756 1.00 88.62 69 VAL A O 1
ATOM 564 N N . PRO A 1 70 ? -6.616 5.626 -0.591 1.00 85.12 70 PRO A N 1
ATOM 565 C CA . PRO A 1 70 ? -7.219 4.944 -1.722 1.00 85.12 70 PRO A CA 1
ATOM 566 C C . PRO A 1 70 ? -6.191 4.005 -2.371 1.00 85.12 70 PRO A C 1
ATOM 568 O O . PRO A 1 70 ? -4.987 4.250 -2.337 1.00 85.12 70 PRO A O 1
ATOM 571 N N . LEU A 1 71 ? -6.658 2.905 -2.966 1.00 81.12 71 LEU A N 1
ATOM 572 C CA . LEU A 1 71 ? -5.796 1.896 -3.598 1.00 81.12 71 LEU A CA 1
ATOM 573 C C . LEU A 1 71 ? -4.865 2.470 -4.681 1.00 81.12 71 LEU A C 1
ATOM 575 O O . LEU A 1 71 ? -3.775 1.947 -4.877 1.00 81.12 71 LEU A O 1
ATOM 579 N N . ASP A 1 72 ? -5.291 3.513 -5.392 1.00 71.69 72 ASP A N 1
ATOM 580 C CA . ASP A 1 72 ? -4.479 4.171 -6.423 1.00 71.69 72 ASP A CA 1
ATOM 581 C C . ASP A 1 72 ? -3.338 5.034 -5.847 1.00 71.69 72 ASP A C 1
ATOM 583 O O . ASP A 1 72 ? -2.411 5.368 -6.577 1.00 71.69 72 ASP A O 1
ATOM 587 N N . ASN A 1 73 ? -3.360 5.327 -4.540 1.00 66.94 73 ASN A N 1
ATOM 588 C CA . ASN A 1 73 ? -2.291 5.995 -3.797 1.00 66.94 73 ASN A CA 1
ATOM 589 C C . ASN A 1 73 ? -1.362 4.990 -3.085 1.00 66.94 73 ASN A C 1
ATOM 591 O O . ASN A 1 73 ? -0.699 5.316 -2.103 1.00 66.94 73 ASN A O 1
ATOM 595 N N . ILE A 1 74 ? -1.319 3.735 -3.536 1.00 67.88 74 ILE A N 1
ATOM 596 C CA . ILE A 1 74 ? -0.373 2.732 -3.036 1.00 67.88 74 ILE A CA 1
ATOM 597 C C . ILE A 1 74 ? 0.506 2.278 -4.190 1.00 67.88 74 ILE A C 1
ATOM 599 O O . ILE A 1 74 ? 0.010 1.918 -5.258 1.00 67.88 74 ILE A O 1
ATOM 603 N N . ALA A 1 75 ? 1.821 2.250 -3.963 1.00 53.34 75 ALA A N 1
ATOM 604 C CA . ALA A 1 75 ? 2.743 1.689 -4.935 1.00 53.34 75 ALA A CA 1
ATOM 605 C C . ALA A 1 75 ? 2.354 0.231 -5.253 1.00 53.34 75 ALA A C 1
ATOM 607 O O . ALA A 1 75 ? 2.165 -0.573 -4.331 1.00 53.34 75 ALA A O 1
ATOM 608 N N . PRO A 1 76 ? 2.262 -0.156 -6.539 1.00 44.47 76 PRO A N 1
ATOM 609 C CA . PRO A 1 76 ? 1.980 -1.533 -6.906 1.00 44.47 76 PRO A CA 1
ATOM 610 C C . PRO A 1 76 ? 2.951 -2.476 -6.193 1.00 44.47 76 PRO A C 1
ATOM 612 O O . PRO A 1 76 ? 4.166 -2.293 -6.250 1.00 44.47 76 PRO A O 1
ATOM 615 N N . MET A 1 77 ? 2.413 -3.501 -5.531 1.00 47.75 77 MET A N 1
ATOM 616 C CA . MET A 1 77 ? 3.178 -4.584 -4.902 1.00 47.75 77 MET A CA 1
ATOM 617 C C . MET A 1 77 ? 4.055 -4.231 -3.694 1.00 47.75 77 MET A C 1
ATOM 619 O O . MET A 1 77 ? 4.737 -5.127 -3.186 1.00 47.75 77 MET A O 1
ATOM 623 N N . SER A 1 78 ? 4.014 -3.006 -3.169 1.00 46.94 78 SER A N 1
ATOM 624 C CA . SER A 1 78 ? 4.585 -2.737 -1.855 1.00 46.94 78 SER A CA 1
ATOM 625 C C . SER A 1 78 ? 3.485 -2.829 -0.790 1.00 46.94 78 SER A C 1
ATOM 627 O O . SER A 1 78 ? 2.396 -2.279 -0.919 1.00 46.94 78 SER A O 1
ATOM 629 N N . HIS A 1 79 ? 3.785 -3.482 0.331 1.00 50.25 79 HIS A N 1
ATOM 630 C CA . HIS A 1 79 ? 3.092 -3.181 1.591 1.00 50.25 79 HIS A CA 1
ATOM 631 C C . HIS A 1 79 ? 3.604 -1.842 2.161 1.00 50.25 79 HIS A C 1
ATOM 633 O O . HIS A 1 79 ? 3.525 -1.596 3.361 1.00 50.25 79 HIS A O 1
ATOM 639 N N . SER A 1 80 ? 4.259 -1.025 1.331 1.00 54.62 80 SER A N 1
ATOM 640 C CA . SER A 1 80 ? 5.276 -0.071 1.742 1.00 54.62 80 SER A CA 1
ATOM 641 C C . SER A 1 80 ? 4.965 1.280 1.126 1.00 54.62 80 SER A C 1
ATOM 643 O O . SER A 1 80 ? 5.408 1.604 0.025 1.00 54.62 80 SER A O 1
ATOM 645 N N . PHE A 1 81 ? 4.249 2.036 1.946 1.00 54.47 81 PHE A N 1
ATOM 646 C CA . PHE A 1 81 ? 4.025 3.470 1.901 1.00 54.47 81 PHE A CA 1
ATOM 647 C C . PHE A 1 81 ? 2.952 3.942 0.911 1.00 54.47 81 PHE A C 1
ATOM 649 O O . PHE A 1 81 ? 2.875 3.435 -0.211 1.00 54.47 81 PHE A O 1
ATOM 656 N N . PRO A 1 82 ? 2.115 4.912 1.327 1.00 54.91 82 PRO A N 1
ATOM 657 C CA . PRO A 1 82 ? 1.365 5.701 0.364 1.00 54.91 82 PRO A CA 1
ATOM 658 C C . PRO A 1 82 ? 2.341 6.397 -0.592 1.00 54.91 82 PRO A C 1
ATOM 660 O O . PRO A 1 82 ? 3.461 6.726 -0.188 1.00 54.91 82 PRO A O 1
ATOM 663 N N . LEU A 1 83 ? 1.936 6.585 -1.850 1.00 52.44 83 LEU A N 1
ATOM 664 C CA . LEU A 1 83 ? 2.747 7.322 -2.827 1.00 52.44 83 LEU A CA 1
ATOM 665 C C . LEU A 1 83 ? 2.882 8.779 -2.385 1.00 52.44 83 LEU A C 1
ATOM 667 O O . LEU A 1 83 ? 3.992 9.297 -2.322 1.00 52.44 83 LEU A O 1
ATOM 671 N N . GLU A 1 84 ? 1.763 9.372 -1.974 1.00 58.28 84 GLU A N 1
ATOM 672 C CA . GLU A 1 84 ? 1.683 10.730 -1.452 1.00 58.28 84 GLU A CA 1
ATOM 673 C C . GLU A 1 84 ? 0.958 10.718 -0.099 1.00 58.28 84 GLU A C 1
ATOM 675 O O . GLU A 1 84 ? -0.183 10.269 0.013 1.00 58.28 84 GLU A O 1
ATOM 680 N N . TYR A 1 85 ? 1.617 11.194 0.961 1.00 63.06 85 TYR A N 1
ATOM 681 C CA . TYR A 1 85 ? 1.019 11.251 2.307 1.00 63.06 85 TYR A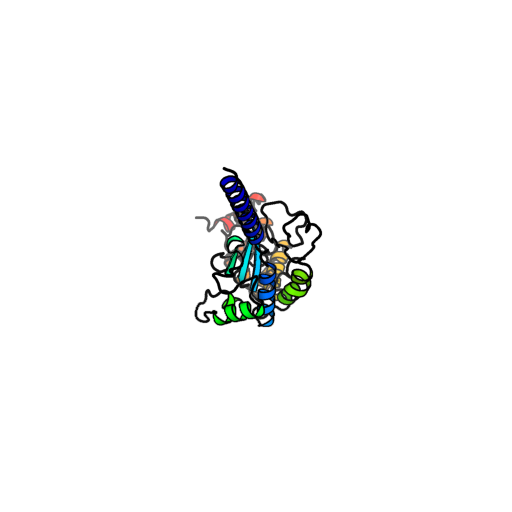 CA 1
ATOM 682 C C . TYR A 1 85 ? -0.061 12.329 2.443 1.00 63.06 85 TYR A C 1
ATOM 684 O O . TYR A 1 85 ? -0.837 12.286 3.394 1.00 63.06 85 TYR A O 1
ATOM 692 N N . GLU A 1 86 ? -0.081 13.295 1.526 1.00 66.56 86 GLU A N 1
ATOM 693 C CA . GLU A 1 86 ? -1.072 14.374 1.472 1.00 66.56 86 GLU A CA 1
ATOM 694 C C . GLU A 1 86 ? -2.426 13.852 0.949 1.00 66.56 86 GLU A C 1
ATOM 696 O O . GLU A 1 86 ? -3.477 14.314 1.384 1.00 66.56 86 GLU A O 1
ATOM 701 N N . ASP A 1 87 ? -2.403 12.775 0.156 1.00 73.31 87 ASP A N 1
ATOM 702 C CA . ASP A 1 87 ? -3.572 12.091 -0.414 1.00 73.31 87 ASP A CA 1
ATOM 703 C C . ASP A 1 87 ? -4.111 10.985 0.522 1.00 73.31 87 ASP A C 1
ATOM 705 O O . ASP A 1 87 ? -4.368 9.838 0.121 1.00 73.31 87 ASP A O 1
ATOM 709 N N . ALA A 1 88 ? -4.227 11.296 1.814 1.00 84.56 88 ALA A N 1
ATOM 710 C CA . ALA A 1 88 ? -4.627 10.349 2.847 1.00 84.56 88 ALA A CA 1
ATOM 711 C C . ALA A 1 88 ? -5.470 10.997 3.950 1.00 84.56 88 ALA A C 1
ATOM 713 O O . ALA A 1 88 ? -5.203 12.107 4.402 1.00 84.56 88 ALA A O 1
ATOM 714 N N . LEU A 1 89 ? -6.438 10.245 4.477 1.00 92.94 89 LEU A N 1
ATOM 715 C CA . LEU A 1 89 ? -7.123 10.618 5.714 1.00 92.94 89 LEU A CA 1
ATOM 716 C C . LEU A 1 89 ? -6.283 10.140 6.900 1.00 92.94 89 LEU A C 1
ATOM 718 O O . LEU A 1 89 ? -6.212 8.939 7.177 1.00 92.94 89 LEU A O 1
ATOM 722 N N . LEU A 1 90 ? -5.626 11.068 7.590 1.00 92.31 90 LEU A N 1
ATOM 723 C CA . LEU A 1 90 ? -4.718 10.760 8.691 1.00 92.31 90 LEU A CA 1
ATOM 724 C C . LEU A 1 90 ? -5.421 10.874 10.047 1.00 92.31 90 LEU A C 1
ATOM 726 O O . LEU A 1 90 ? -5.822 11.955 10.470 1.00 92.31 90 LEU A O 1
ATOM 730 N N . TYR A 1 91 ? -5.451 9.772 10.792 1.00 95.38 91 TYR A N 1
ATOM 731 C CA . TYR A 1 91 ? -5.676 9.801 12.232 1.00 95.38 91 TYR A CA 1
ATOM 732 C C . TYR A 1 91 ? -4.350 9.693 12.996 1.00 95.38 91 TYR A C 1
ATOM 734 O O . TYR A 1 91 ? -3.470 8.909 12.635 1.00 95.38 91 TYR A O 1
ATOM 742 N N . SER A 1 92 ? -4.226 10.440 14.093 1.00 94.31 92 SER A N 1
ATOM 743 C CA . SER A 1 92 ? -3.102 10.386 15.033 1.00 94.31 92 SER A CA 1
ATOM 744 C C . SER A 1 92 ? -3.634 10.219 16.450 1.00 94.31 92 SER A C 1
ATOM 746 O O . SER A 1 92 ? -4.568 10.917 16.832 1.00 94.31 92 SER A O 1
ATOM 748 N N . SER A 1 93 ? -2.996 9.381 17.269 1.00 93.94 93 SER A N 1
ATOM 749 C CA . SER A 1 93 ? -3.360 9.199 18.682 1.00 93.94 93 SER A CA 1
ATOM 750 C C . SER A 1 93 ? -3.269 10.497 19.496 1.00 93.94 93 SER A C 1
ATOM 752 O O . SER A 1 93 ? -3.918 10.629 20.529 1.00 93.94 93 SER A O 1
ATOM 754 N N . GLY A 1 94 ? -2.519 11.495 19.013 1.00 91.94 94 GLY A N 1
ATOM 755 C CA . GLY A 1 94 ? -2.505 12.843 19.590 1.00 91.94 94 GLY A CA 1
ATOM 756 C C . GLY A 1 94 ? -3.849 13.583 19.503 1.00 91.94 94 GLY A C 1
ATOM 757 O O . GLY A 1 94 ? -4.068 14.507 20.279 1.00 91.94 94 GLY A O 1
ATOM 758 N N . ALA A 1 95 ? -4.755 13.170 18.609 1.00 93.25 95 ALA A N 1
ATOM 759 C CA . ALA A 1 95 ? -6.112 13.710 18.499 1.00 93.25 95 ALA A CA 1
ATOM 760 C C . ALA A 1 95 ? -7.094 13.107 19.525 1.00 93.25 95 ALA A C 1
ATOM 762 O O . ALA A 1 95 ? -8.243 13.542 19.605 1.00 93.25 95 ALA A O 1
ATOM 763 N N . GLN A 1 96 ? -6.648 12.134 20.333 1.00 93.88 96 GLN A N 1
ATOM 764 C CA . GLN A 1 96 ? -7.467 11.442 21.332 1.00 93.88 96 GLN A CA 1
ATOM 765 C C . GLN A 1 96 ? -8.749 10.869 20.701 1.00 93.88 96 GLN A C 1
ATOM 767 O O . GLN A 1 96 ? -8.666 10.122 19.728 1.00 93.88 96 GLN A O 1
ATOM 772 N N . THR A 1 97 ? -9.934 11.188 21.223 1.00 95.75 97 THR A N 1
ATOM 773 C CA . THR A 1 97 ? -11.199 10.651 20.703 1.00 95.75 97 THR A CA 1
ATOM 774 C C . THR A 1 97 ? -11.657 11.321 19.409 1.00 95.75 97 THR A C 1
ATOM 776 O O . THR A 1 97 ? -12.472 10.732 18.706 1.00 95.75 97 THR A O 1
ATOM 779 N N . SER A 1 98 ? -11.125 12.498 19.057 1.00 96.50 98 SER A N 1
ATOM 780 C CA . SER A 1 98 ? -11.525 13.236 17.855 1.00 96.50 98 SER A CA 1
ATOM 781 C C . SER A 1 98 ? -10.993 12.553 16.597 1.00 96.50 98 SER A C 1
ATOM 783 O O . SER A 1 98 ? -9.783 12.484 16.365 1.00 96.50 98 SER A O 1
ATOM 785 N N . PHE A 1 99 ? -11.899 12.028 15.777 1.00 96.44 99 PHE A N 1
ATOM 786 C CA . PHE A 1 99 ? -11.569 11.322 14.548 1.00 96.44 99 PHE A CA 1
ATOM 787 C C . PHE A 1 99 ? -11.677 12.248 13.335 1.00 96.44 99 PHE A C 1
ATOM 789 O O . PHE A 1 99 ? -12.717 12.872 13.133 1.00 96.44 99 PHE A O 1
ATOM 796 N N . LEU A 1 100 ? -10.605 12.301 12.530 1.00 93.12 100 LEU A N 1
ATOM 797 C CA . LEU A 1 100 ? -10.506 13.050 11.267 1.00 93.12 100 LEU A CA 1
ATOM 798 C C . LEU A 1 100 ? -11.067 14.477 11.380 1.00 93.12 100 LEU A C 1
ATOM 800 O O . LEU A 1 100 ? -12.086 14.805 10.781 1.00 93.12 100 LEU A O 1
ATOM 804 N N . ASP A 1 101 ? -10.423 15.293 12.216 1.00 89.31 101 ASP A N 1
ATOM 805 C CA . ASP A 1 101 ? -10.790 16.694 12.462 1.00 89.31 101 ASP A CA 1
ATOM 806 C C . ASP A 1 101 ? -12.251 16.912 12.900 1.00 89.31 101 ASP A C 1
ATOM 808 O O . ASP A 1 101 ? -12.858 17.950 12.637 1.00 89.31 101 ASP A O 1
ATOM 812 N N . GLY A 1 102 ? -12.805 15.945 13.639 1.00 92.31 102 GLY A N 1
ATOM 813 C CA . GLY A 1 102 ? -14.124 16.048 14.264 1.00 92.31 102 GLY A CA 1
ATOM 814 C C . GLY A 1 102 ? -15.270 15.464 13.442 1.00 92.31 102 GLY A C 1
ATOM 815 O O . GLY A 1 102 ? -16.426 15.689 13.792 1.00 92.31 102 GLY A O 1
ATOM 816 N N . ILE A 1 103 ? -14.978 14.686 12.394 1.00 95.31 103 ILE A N 1
ATOM 817 C CA . ILE A 1 103 ? -15.985 13.884 11.677 1.00 95.31 103 ILE A CA 1
ATOM 818 C C . ILE A 1 103 ? -16.716 12.916 12.624 1.00 95.31 103 ILE A C 1
ATOM 820 O O . ILE A 1 103 ? -17.883 12.599 12.395 1.00 95.31 103 ILE A O 1
ATOM 824 N N . GLY A 1 104 ? -16.064 12.465 13.698 1.00 96.25 104 GLY A N 1
ATOM 825 C CA . GLY A 1 104 ? -16.735 11.736 14.774 1.00 96.25 104 GLY A CA 1
ATOM 826 C C . GLY A 1 104 ? -15.881 11.549 16.022 1.00 96.25 104 GLY A C 1
ATOM 827 O O . GLY A 1 104 ? -14.711 11.932 16.053 1.00 96.25 104 GLY A O 1
ATOM 828 N N . ASP A 1 105 ? -16.467 10.936 17.047 1.00 97.56 105 ASP A N 1
ATOM 829 C CA . ASP A 1 105 ? -15.809 10.607 18.312 1.00 97.56 105 ASP A CA 1
ATOM 830 C C . ASP A 1 105 ? -15.643 9.086 18.480 1.00 97.56 105 ASP A C 1
ATOM 832 O O . ASP A 1 105 ? -16.610 8.320 18.468 1.00 97.56 105 ASP A O 1
ATOM 836 N N . LEU A 1 106 ? -14.401 8.625 18.667 1.00 96.50 106 LEU A N 1
ATOM 837 C CA . LEU A 1 106 ? -14.071 7.196 18.740 1.00 96.50 106 LEU A CA 1
ATOM 838 C C . LEU A 1 106 ? -14.684 6.468 19.950 1.00 96.50 106 LEU A C 1
ATOM 840 O O . LEU A 1 106 ? -14.890 5.250 19.886 1.00 96.50 106 LEU A O 1
ATOM 844 N N . ASN A 1 107 ? -14.986 7.185 21.034 1.00 96.00 107 ASN A N 1
ATOM 845 C CA . ASN A 1 107 ? -15.554 6.623 22.257 1.00 96.00 107 ASN A CA 1
ATOM 846 C C . ASN A 1 107 ? -17.083 6.733 22.286 1.00 96.00 107 ASN A C 1
ATOM 848 O O . ASN A 1 107 ? -17.744 5.802 22.753 1.00 96.00 107 ASN A O 1
ATOM 852 N N . ALA A 1 108 ? -17.643 7.836 21.787 1.00 96.25 108 ALA A N 1
ATOM 853 C CA . ALA A 1 108 ? -19.075 8.112 21.853 1.00 96.25 108 ALA A CA 1
ATOM 854 C C . ALA A 1 108 ? -19.855 7.568 20.647 1.00 96.25 108 ALA A C 1
ATOM 856 O O . ALA A 1 108 ? -20.933 6.992 20.824 1.00 96.25 108 ALA A O 1
ATOM 857 N N . ASP A 1 109 ? -19.322 7.703 19.431 1.00 97.75 109 ASP A N 1
ATOM 858 C CA . ASP A 1 109 ? -20.084 7.411 18.221 1.00 97.75 109 ASP A CA 1
ATOM 859 C C . ASP A 1 109 ? -20.024 5.934 17.819 1.00 97.75 109 ASP A C 1
ATOM 861 O O . ASP A 1 109 ? -19.078 5.176 18.077 1.00 97.75 109 ASP A O 1
ATOM 865 N N . SER A 1 110 ? -21.079 5.484 17.140 1.00 98.19 110 SER A N 1
ATOM 866 C CA . SER A 1 110 ? -21.073 4.175 16.487 1.00 98.19 110 SER A CA 1
ATOM 867 C C . SER A 1 110 ? -20.223 4.216 15.213 1.00 98.19 110 SER A C 1
ATOM 869 O O . SER A 1 110 ? -20.157 5.238 14.538 1.00 98.19 110 SER A O 1
ATOM 871 N N . ALA A 1 111 ? -19.615 3.087 14.833 1.00 98.00 111 ALA A N 1
ATOM 872 C CA . ALA A 1 111 ? -18.861 3.013 13.579 1.00 98.00 111 ALA A CA 1
ATOM 873 C C . ALA A 1 111 ? -19.734 3.348 12.353 1.00 98.00 111 ALA A C 1
ATOM 875 O O . ALA A 1 111 ? -19.264 3.983 11.417 1.00 98.00 111 ALA A O 1
ATOM 876 N N . THR A 1 112 ? -21.015 2.965 12.395 1.00 98.50 112 THR A N 1
ATOM 877 C CA . THR A 1 112 ? -22.028 3.326 11.395 1.00 98.50 112 THR A CA 1
ATOM 878 C C . THR A 1 112 ? -22.207 4.835 11.282 1.00 98.50 112 THR A C 1
ATOM 880 O O . THR A 1 112 ? -22.139 5.346 10.173 1.00 98.50 112 THR A O 1
ATOM 883 N N . ALA A 1 113 ? -22.361 5.543 12.404 1.00 98.50 113 ALA A N 1
ATOM 884 C CA . ALA A 1 113 ? -22.561 6.992 12.402 1.00 98.50 113 ALA A CA 1
ATOM 885 C C . ALA A 1 113 ? -21.338 7.745 11.856 1.00 98.50 113 ALA A C 1
ATOM 887 O O . ALA A 1 113 ? -21.488 8.652 11.044 1.00 98.50 113 ALA A O 1
ATOM 888 N N . ILE A 1 114 ? -20.126 7.326 12.235 1.00 98.56 114 ILE A N 1
ATOM 889 C CA . ILE A 1 114 ? -18.894 7.916 11.690 1.00 98.56 114 ILE A CA 1
ATOM 890 C C . ILE A 1 114 ? -18.796 7.641 10.182 1.00 98.56 114 ILE A C 1
ATOM 892 O O . ILE A 1 114 ? -18.462 8.534 9.411 1.00 98.56 114 ILE A O 1
ATOM 896 N N . ALA A 1 115 ? -19.119 6.422 9.736 1.00 98.50 115 ALA A N 1
ATOM 897 C CA . ALA A 1 115 ? -19.126 6.085 8.314 1.00 98.50 115 ALA A CA 1
ATOM 898 C C . ALA A 1 115 ? -20.190 6.871 7.522 1.00 98.50 115 ALA A C 1
ATOM 900 O O . ALA A 1 115 ? -19.919 7.256 6.386 1.00 98.50 115 ALA A O 1
ATOM 901 N N . ASP A 1 116 ? -21.373 7.117 8.100 1.00 98.44 116 ASP A N 1
ATOM 902 C CA . ASP A 1 116 ? -22.398 8.000 7.524 1.00 98.44 116 ASP A CA 1
ATOM 903 C C . ASP A 1 116 ? -21.824 9.410 7.334 1.00 98.44 116 ASP A C 1
ATOM 905 O O . ASP A 1 116 ? -21.810 9.913 6.213 1.00 98.44 116 ASP A O 1
ATOM 909 N N . ALA A 1 117 ? -21.248 9.992 8.392 1.00 98.19 117 ALA A N 1
ATOM 910 C CA . ALA A 1 117 ? -20.652 11.324 8.348 1.00 98.19 117 ALA A CA 1
ATOM 911 C C . ALA A 1 117 ? -19.514 11.426 7.318 1.00 98.19 117 ALA A C 1
ATOM 913 O O . ALA A 1 117 ? -19.460 12.388 6.556 1.00 98.19 117 ALA A O 1
ATOM 914 N N . MET A 1 118 ? -18.632 10.424 7.234 1.00 97.94 118 MET A N 1
ATOM 915 C CA . MET A 1 118 ? -17.575 10.387 6.217 1.00 97.94 118 MET A CA 1
ATOM 916 C C . MET A 1 118 ? -18.147 10.401 4.794 1.00 97.94 118 MET A C 1
ATOM 918 O O . MET A 1 118 ? -17.639 11.124 3.945 1.00 97.94 118 MET A O 1
ATOM 922 N N . ILE A 1 119 ? -19.204 9.625 4.531 1.00 97.69 119 ILE A N 1
ATOM 923 C CA . ILE A 1 119 ? -19.835 9.550 3.206 1.00 97.69 119 ILE A CA 1
ATOM 924 C C . ILE A 1 119 ? -20.577 10.846 2.863 1.00 97.69 119 ILE A C 1
ATOM 926 O O . ILE A 1 119 ? -20.519 11.300 1.724 1.00 97.69 119 ILE A O 1
ATOM 930 N N . GLU A 1 120 ? -21.259 11.455 3.833 1.00 96.94 120 GLU A N 1
ATOM 931 C CA . GLU A 1 120 ? -21.969 12.726 3.647 1.00 96.94 120 GLU A CA 1
ATOM 932 C C . GLU A 1 120 ? -21.026 13.896 3.331 1.00 96.94 120 GLU A C 1
ATOM 934 O O . GLU A 1 120 ? -21.447 14.857 2.689 1.00 96.94 120 GLU A O 1
ATOM 939 N N . ASN A 1 121 ? -19.757 13.806 3.743 1.00 95.69 121 ASN A N 1
ATOM 940 C CA . ASN A 1 121 ? -18.734 14.823 3.495 1.00 95.69 121 ASN A CA 1
ATOM 941 C C . ASN A 1 121 ? -17.902 14.586 2.220 1.00 95.69 121 ASN A C 1
ATOM 943 O O . ASN A 1 121 ? -16.987 15.365 1.961 1.00 95.69 121 ASN A O 1
ATOM 947 N N . ILE A 1 122 ? -18.206 13.560 1.414 1.00 94.38 122 ILE A N 1
ATOM 948 C CA . ILE A 1 122 ? -17.497 13.313 0.148 1.00 94.38 122 ILE A CA 1
ATOM 949 C C . ILE A 1 122 ? -17.713 14.483 -0.815 1.00 94.38 122 ILE A C 1
ATOM 951 O O . ILE A 1 122 ? -18.849 14.848 -1.137 1.00 94.38 122 ILE A O 1
ATOM 955 N N . ASN A 1 123 ? -16.620 15.011 -1.360 1.00 90.81 123 ASN A N 1
ATOM 956 C CA . ASN A 1 123 ? -16.655 15.959 -2.460 1.00 90.81 123 ASN A CA 1
ATOM 957 C C . ASN A 1 123 ? -16.449 15.241 -3.802 1.00 90.81 123 ASN A C 1
ATOM 959 O O . ASN A 1 123 ? -15.345 15.161 -4.324 1.00 90.81 123 ASN A O 1
ATOM 963 N N . GLU A 1 124 ? -17.543 14.791 -4.420 1.00 85.69 124 GLU A N 1
ATOM 964 C CA . GLU A 1 124 ? -17.533 14.085 -5.719 1.00 85.69 124 GLU A CA 1
ATOM 965 C C . GLU A 1 124 ? -16.946 14.907 -6.888 1.00 85.69 124 GLU A C 1
ATOM 967 O O . GLU A 1 124 ? -16.708 14.377 -7.973 1.00 85.69 124 GLU A O 1
ATOM 972 N N . THR A 1 125 ? -16.759 16.219 -6.711 1.00 85.94 125 THR A N 1
ATOM 973 C CA . THR A 1 125 ? -16.156 17.087 -7.737 1.00 85.94 125 THR A CA 1
ATOM 974 C C . THR A 1 125 ? -14.656 17.280 -7.563 1.00 85.94 125 THR A C 1
ATOM 976 O O . THR A 1 125 ? -14.009 17.802 -8.472 1.00 85.94 125 THR A O 1
ATOM 979 N N . ASP A 1 126 ? -14.112 16.865 -6.422 1.00 80.94 126 ASP A N 1
ATOM 980 C CA . ASP A 1 126 ? -12.695 16.944 -6.120 1.00 80.94 126 ASP A CA 1
ATOM 981 C C . ASP A 1 126 ? -11.997 15.643 -6.550 1.00 80.94 126 ASP A C 1
ATOM 983 O O . ASP A 1 126 ? -12.274 14.581 -5.988 1.00 80.94 126 ASP A O 1
ATOM 987 N N . PRO A 1 127 ? -11.105 15.682 -7.559 1.00 73.06 127 PRO A N 1
ATOM 988 C CA . PRO A 1 127 ? -10.375 14.496 -7.992 1.00 73.06 127 PRO A CA 1
ATOM 989 C C . PRO A 1 127 ? -9.405 13.960 -6.929 1.00 73.06 127 PRO A C 1
ATOM 991 O O . PRO A 1 127 ? -8.936 12.834 -7.084 1.00 73.06 127 PRO A O 1
ATOM 994 N N . GLU A 1 128 ? -9.098 14.730 -5.882 1.00 77.25 128 GLU A N 1
ATOM 995 C CA . GLU A 1 128 ? -8.198 14.343 -4.791 1.00 77.25 128 GLU A CA 1
ATOM 996 C C . GLU A 1 128 ? -8.951 13.739 -3.589 1.00 77.25 128 GLU A C 1
ATOM 998 O O . GLU A 1 128 ? -8.313 13.167 -2.704 1.00 77.25 128 GLU A O 1
ATOM 1003 N N . ASP A 1 129 ? -10.294 13.759 -3.578 1.00 88.69 129 ASP A N 1
ATOM 1004 C CA . ASP A 1 129 ? -11.090 13.207 -2.475 1.00 88.69 129 ASP A CA 1
ATOM 1005 C C . ASP A 1 129 ? -10.799 11.710 -2.269 1.00 88.69 129 ASP A C 1
ATOM 1007 O O . ASP A 1 129 ? -11.076 10.842 -3.109 1.00 88.69 129 ASP A O 1
ATOM 1011 N N . VAL A 1 130 ? -10.226 11.406 -1.104 1.00 88.69 130 VAL A N 1
ATOM 1012 C CA . VAL A 1 130 ? -9.759 10.067 -0.734 1.00 88.69 130 VAL A CA 1
ATOM 1013 C C . VAL A 1 130 ? -10.887 9.041 -0.765 1.00 88.69 130 VAL A C 1
ATOM 1015 O O . VAL A 1 130 ? -10.693 7.915 -1.234 1.00 88.69 130 VAL A O 1
ATOM 1018 N N . LEU A 1 131 ? -12.064 9.394 -0.246 1.00 94.88 131 LEU A N 1
ATOM 1019 C CA . LEU A 1 131 ? -13.151 8.436 -0.100 1.00 94.88 131 LEU A CA 1
ATOM 1020 C C . LEU A 1 131 ? -13.899 8.246 -1.427 1.00 94.88 131 LEU A C 1
ATOM 1022 O O . LEU A 1 131 ? -14.281 7.113 -1.733 1.00 94.88 131 LEU A O 1
ATOM 1026 N N . ALA A 1 132 ? -14.013 9.288 -2.257 1.00 90.81 132 ALA A N 1
ATOM 1027 C CA . ALA A 1 132 ? -14.477 9.175 -3.640 1.00 90.81 132 ALA A CA 1
ATOM 1028 C C . ALA A 1 132 ? -13.586 8.209 -4.445 1.00 90.81 132 ALA A C 1
ATOM 1030 O O . ALA A 1 132 ? -14.083 7.241 -5.028 1.00 90.81 132 ALA A O 1
ATOM 1031 N N . ARG A 1 133 ? -12.256 8.385 -4.393 1.00 86.56 133 ARG A N 1
ATOM 1032 C CA . ARG A 1 133 ? -11.267 7.502 -5.055 1.00 86.56 133 ARG A CA 1
ATOM 1033 C C . ARG A 1 133 ? -11.288 6.063 -4.534 1.00 86.56 133 ARG A C 1
ATOM 1035 O O . ARG A 1 133 ? -10.991 5.108 -5.259 1.00 86.56 133 ARG A O 1
ATOM 1042 N N . ALA A 1 134 ? -11.663 5.878 -3.271 1.00 91.50 134 ALA A N 1
ATOM 1043 C CA . ALA A 1 134 ? -11.786 4.567 -2.645 1.00 91.50 134 ALA A CA 1
ATOM 1044 C C . ALA A 1 134 ? -13.081 3.809 -3.006 1.00 91.50 134 ALA A C 1
ATOM 1046 O O . ALA A 1 134 ? -13.239 2.644 -2.611 1.00 91.50 134 ALA A O 1
ATOM 1047 N N . LYS A 1 135 ? -14.011 4.417 -3.756 1.00 93.62 135 LYS A N 1
ATOM 1048 C CA . LYS A 1 135 ? -15.235 3.749 -4.212 1.00 93.62 135 LYS A CA 1
ATOM 1049 C C . LYS A 1 135 ? -14.916 2.642 -5.222 1.00 93.62 135 LYS A C 1
ATOM 1051 O O . LYS A 1 135 ? -14.233 2.857 -6.219 1.00 93.62 135 LYS A O 1
ATOM 1056 N N . GLY A 1 136 ? -15.446 1.445 -4.989 1.00 90.00 136 GLY A N 1
ATOM 1057 C CA . GLY A 1 136 ? -15.326 0.294 -5.882 1.00 90.00 136 GLY A CA 1
ATOM 1058 C C . GLY A 1 136 ? -15.113 -1.024 -5.141 1.00 90.00 136 GLY A C 1
ATOM 1059 O O . GLY A 1 136 ? -14.864 -1.049 -3.936 1.00 90.00 136 GLY A O 1
ATOM 1060 N N . GLU A 1 137 ? -15.195 -2.122 -5.892 1.00 88.88 137 GLU A N 1
ATOM 1061 C CA . GLU A 1 137 ? -15.088 -3.481 -5.358 1.00 88.88 137 GLU A CA 1
ATOM 1062 C C . GLU A 1 137 ? -13.630 -3.966 -5.241 1.00 88.88 137 GLU A C 1
ATOM 1064 O O . GLU A 1 137 ? -12.774 -3.772 -6.117 1.00 88.88 137 GLU A O 1
ATOM 1069 N N . ASP A 1 138 ? -13.378 -4.647 -4.131 1.00 88.88 138 ASP A N 1
ATOM 1070 C CA . ASP A 1 138 ? -12.185 -5.409 -3.796 1.00 88.88 138 ASP A CA 1
ATOM 1071 C C . ASP A 1 138 ? -12.531 -6.428 -2.700 1.00 88.88 138 ASP A C 1
ATOM 1073 O O . ASP A 1 138 ? -12.135 -6.320 -1.534 1.00 88.88 138 ASP A O 1
ATOM 1077 N N . SER A 1 139 ? -13.324 -7.426 -3.080 1.00 90.50 139 SER A N 1
ATOM 1078 C CA . SER A 1 139 ? -13.841 -8.418 -2.139 1.00 90.50 139 SER A CA 1
ATOM 1079 C C . SER A 1 139 ? -12.728 -9.222 -1.465 1.00 90.50 139 SER A C 1
ATOM 1081 O O . SER A 1 139 ? -12.919 -9.709 -0.356 1.00 90.50 139 SER A O 1
ATOM 1083 N N . ALA A 1 140 ? -11.565 -9.361 -2.113 1.00 89.56 140 ALA A N 1
ATOM 1084 C CA . ALA A 1 140 ? -10.408 -10.041 -1.544 1.00 89.56 140 ALA A CA 1
ATOM 1085 C C . ALA A 1 140 ? -9.828 -9.254 -0.361 1.00 89.56 140 ALA A C 1
ATOM 1087 O O . ALA A 1 140 ? -9.635 -9.828 0.712 1.00 89.56 140 ALA A O 1
ATOM 1088 N N . TYR A 1 141 ? -9.595 -7.947 -0.531 1.00 91.38 141 TYR A N 1
ATOM 1089 C CA . TYR A 1 141 ? -9.135 -7.100 0.568 1.00 91.38 141 TYR A CA 1
ATOM 1090 C C . TYR A 1 141 ? -10.196 -6.976 1.664 1.00 91.38 141 TYR A C 1
ATOM 1092 O O . TYR A 1 141 ? -9.866 -7.129 2.835 1.00 91.38 141 TYR A O 1
ATOM 1100 N N . ALA A 1 142 ? -11.463 -6.757 1.302 1.00 95.12 142 ALA A N 1
ATOM 1101 C CA . ALA A 1 142 ? -12.550 -6.616 2.271 1.00 95.12 142 ALA A CA 1
ATOM 1102 C C . ALA A 1 142 ? -12.763 -7.893 3.109 1.00 95.12 142 ALA A C 1
ATOM 1104 O O . ALA A 1 142 ? -12.940 -7.805 4.324 1.00 95.12 142 ALA A O 1
ATOM 1105 N N . ALA A 1 143 ? -12.690 -9.079 2.490 1.00 95.62 143 ALA A N 1
ATOM 1106 C CA . ALA A 1 143 ? -12.759 -10.353 3.206 1.00 95.62 143 ALA A CA 1
ATOM 1107 C C . ALA A 1 143 ? -11.555 -10.534 4.137 1.00 95.62 143 ALA A C 1
ATOM 1109 O O . ALA A 1 143 ? -11.733 -10.801 5.320 1.00 95.62 143 ALA A O 1
ATOM 1110 N N . TRP A 1 144 ? -10.331 -10.300 3.646 1.00 94.75 144 TRP A N 1
ATOM 1111 C CA . TRP A 1 144 ? -9.136 -10.325 4.495 1.00 94.75 144 TRP A CA 1
ATOM 1112 C C . TRP A 1 144 ? -9.249 -9.362 5.685 1.00 94.75 144 TRP A C 1
ATOM 1114 O O . TRP A 1 144 ? -8.916 -9.719 6.815 1.00 94.75 144 TRP A O 1
ATOM 1124 N N . PHE A 1 145 ? -9.752 -8.151 5.453 1.00 96.38 145 PHE A N 1
ATOM 1125 C CA . PHE A 1 145 ? -9.851 -7.121 6.478 1.00 96.38 145 PHE A CA 1
ATOM 1126 C C . PHE A 1 145 ? -10.742 -7.560 7.647 1.00 96.38 145 PHE A C 1
ATOM 1128 O O . PHE A 1 145 ? -10.429 -7.295 8.806 1.00 96.38 145 PHE A O 1
ATOM 1135 N N . VAL A 1 146 ? -11.836 -8.267 7.363 1.00 97.44 146 VAL A N 1
ATOM 1136 C CA . VAL A 1 146 ? -12.743 -8.775 8.397 1.00 97.44 146 VAL A CA 1
ATOM 1137 C C . VAL A 1 146 ? -12.246 -10.100 8.978 1.00 97.44 146 VAL A C 1
ATOM 1139 O O . VAL A 1 146 ? -12.115 -10.220 10.195 1.00 97.44 146 VAL A O 1
ATOM 1142 N N . ASP A 1 147 ? -11.948 -11.075 8.121 1.00 96.94 147 ASP A N 1
ATOM 1143 C CA . ASP A 1 147 ? -11.737 -12.476 8.507 1.00 96.94 147 ASP A CA 1
ATOM 1144 C C . ASP A 1 147 ? -10.332 -12.753 9.060 1.00 96.94 147 ASP A C 1
ATOM 1146 O O . ASP A 1 147 ? -10.128 -13.723 9.791 1.00 96.94 147 ASP A O 1
ATOM 1150 N N . GLU A 1 148 ? -9.352 -11.919 8.707 1.00 95.44 148 GLU A N 1
ATOM 1151 C CA . GLU A 1 148 ? -7.961 -12.067 9.134 1.00 95.44 148 GLU A CA 1
ATOM 1152 C C . GLU A 1 148 ? -7.523 -10.903 10.024 1.00 95.44 148 GLU A C 1
ATOM 1154 O O . GLU A 1 148 ? -7.016 -11.151 11.114 1.00 95.44 148 GLU A O 1
ATOM 1159 N N . PHE A 1 149 ? -7.722 -9.651 9.598 1.00 95.69 149 PHE A N 1
ATOM 1160 C CA . PHE A 1 149 ? -7.243 -8.487 10.350 1.00 95.69 149 PHE A CA 1
ATOM 1161 C C . PHE A 1 149 ? -8.099 -8.202 11.592 1.00 95.69 149 PHE A C 1
ATOM 1163 O O . PHE A 1 149 ? -7.620 -8.363 12.713 1.00 95.69 149 PHE A O 1
ATOM 1170 N N . LEU A 1 150 ? -9.374 -7.841 11.421 1.00 96.44 150 LEU A N 1
ATOM 1171 C CA . LEU A 1 150 ? -10.268 -7.524 12.541 1.00 96.44 150 LEU A CA 1
ATOM 1172 C C . LEU A 1 150 ? -10.520 -8.723 13.459 1.00 96.44 150 LEU A C 1
ATOM 1174 O O . LEU A 1 150 ? -10.568 -8.560 14.672 1.00 96.44 150 LEU A O 1
ATOM 1178 N N . ALA A 1 151 ? -10.672 -9.928 12.904 1.00 96.81 151 ALA A N 1
ATOM 1179 C CA . ALA A 1 151 ? -10.944 -11.127 13.696 1.00 96.81 151 ALA A CA 1
ATOM 1180 C C . ALA A 1 151 ? -9.812 -11.496 14.672 1.00 96.81 151 ALA A C 1
ATOM 1182 O O . ALA A 1 151 ? -10.061 -12.182 15.664 1.00 96.81 151 ALA A O 1
ATOM 1183 N N . LYS A 1 152 ? -8.572 -11.081 14.383 1.00 96.38 152 LYS A N 1
ATOM 1184 C CA . LYS A 1 152 ? -7.382 -11.438 15.169 1.00 96.38 152 LYS A CA 1
ATOM 1185 C C . LYS A 1 152 ? -6.762 -10.268 15.922 1.00 96.38 152 LYS A C 1
ATOM 1187 O O . LYS A 1 152 ? -5.902 -10.515 16.765 1.00 96.38 152 LYS A O 1
ATOM 1192 N N . LEU A 1 153 ? -7.153 -9.029 15.628 1.00 95.38 153 LEU A N 1
ATOM 1193 C CA . LEU A 1 153 ? -6.655 -7.857 16.338 1.00 95.38 153 LEU A CA 1
ATOM 1194 C C . LEU A 1 153 ? -7.262 -7.818 17.754 1.00 95.38 153 LEU A C 1
ATOM 1196 O O . LEU A 1 153 ? -8.485 -7.747 17.884 1.00 95.38 153 LEU A O 1
ATOM 1200 N N . PRO A 1 154 ? -6.455 -7.855 18.830 1.00 93.00 154 PRO A N 1
ATOM 1201 C CA . PRO A 1 154 ? -6.994 -7.773 20.184 1.00 93.00 154 PRO A CA 1
ATOM 1202 C C . PRO A 1 154 ? -7.629 -6.400 20.466 1.00 93.00 154 PRO A C 1
ATOM 1204 O O . PRO A 1 154 ? -7.132 -5.384 19.971 1.00 93.00 154 PRO A O 1
ATOM 1207 N N . PRO A 1 155 ? -8.696 -6.317 21.281 1.00 88.31 155 PRO A N 1
ATOM 1208 C CA . PRO A 1 155 ? -9.239 -5.036 21.730 1.00 88.31 155 PRO A CA 1
ATOM 1209 C C . PRO A 1 155 ? -8.148 -4.153 22.353 1.00 88.31 155 PRO A C 1
ATOM 1211 O O . PRO A 1 155 ? -7.332 -4.648 23.123 1.00 88.31 155 PRO A O 1
ATOM 1214 N N . GLY A 1 156 ? -8.120 -2.865 22.001 1.00 84.81 156 GLY A N 1
ATOM 1215 C CA . GLY A 1 156 ? -7.093 -1.915 22.464 1.00 84.81 156 GLY A CA 1
ATOM 1216 C C . GLY A 1 156 ? -5.733 -2.015 21.756 1.00 84.81 156 GLY A C 1
ATOM 1217 O O . GLY A 1 156 ? -4.956 -1.066 21.810 1.00 84.81 156 GLY A O 1
ATOM 1218 N N . ALA A 1 157 ? -5.462 -3.098 21.021 1.00 91.38 157 ALA A N 1
ATOM 1219 C CA . ALA A 1 157 ? -4.184 -3.285 20.345 1.00 91.38 157 ALA A CA 1
ATOM 1220 C C . ALA A 1 157 ? -3.955 -2.270 19.216 1.00 91.38 157 ALA A C 1
ATOM 1222 O O . ALA A 1 157 ? -4.860 -1.958 18.433 1.00 91.38 157 ALA A O 1
ATOM 1223 N N . LEU A 1 158 ? -2.707 -1.818 19.089 1.00 93.06 158 LEU A N 1
ATOM 1224 C CA . LEU A 1 158 ? -2.274 -0.878 18.060 1.00 93.06 158 LEU A CA 1
ATOM 1225 C C . LEU A 1 158 ? -1.441 -1.612 16.998 1.00 93.06 158 LEU A C 1
ATOM 1227 O O . LEU A 1 158 ? -0.270 -1.913 17.238 1.00 93.06 158 LEU A O 1
ATOM 1231 N N . PRO A 1 159 ? -2.009 -1.924 15.820 1.00 92.50 159 PRO A N 1
ATOM 1232 C CA . PRO A 1 159 ? -1.254 -2.554 14.745 1.00 92.50 159 PRO A CA 1
ATOM 1233 C C . PRO A 1 159 ? -0.221 -1.571 14.185 1.00 92.50 159 PRO A C 1
ATOM 1235 O O . PRO A 1 159 ? -0.442 -0.365 14.160 1.00 92.50 159 PRO A O 1
ATOM 1238 N N . CYS A 1 160 ? 0.905 -2.072 13.704 1.00 88.25 160 CYS A N 1
ATOM 1239 C CA . CYS A 1 160 ? 1.990 -1.285 13.143 1.00 88.25 160 CYS A CA 1
ATOM 1240 C C . CYS A 1 160 ? 2.538 -2.019 11.917 1.00 88.25 160 CYS A C 1
ATOM 1242 O O . CYS A 1 160 ? 3.145 -3.084 12.024 1.00 88.25 160 CYS A O 1
ATOM 1244 N N . LEU A 1 161 ? 2.272 -1.467 10.735 1.00 80.94 161 LEU A N 1
ATOM 1245 C CA . LEU A 1 161 ? 2.683 -2.044 9.458 1.00 80.94 161 LEU A CA 1
ATOM 1246 C C . LEU A 1 161 ? 4.184 -1.856 9.222 1.00 80.94 161 LEU A C 1
ATOM 1248 O O . LEU A 1 161 ? 4.853 -2.756 8.718 1.00 80.94 161 LEU A O 1
ATOM 1252 N N . ILE A 1 162 ? 4.718 -0.697 9.610 1.00 68.12 162 ILE A N 1
ATOM 1253 C CA . ILE A 1 162 ? 6.131 -0.358 9.453 1.00 68.12 162 ILE A CA 1
ATOM 1254 C C . ILE A 1 162 ? 6.672 0.155 10.772 1.00 68.12 162 ILE A C 1
ATOM 1256 O O . ILE A 1 162 ? 6.119 1.073 11.373 1.00 68.12 162 ILE A O 1
ATOM 1260 N N . ALA A 1 163 ? 7.791 -0.436 11.160 1.00 63.53 163 ALA A N 1
ATOM 1261 C CA . ALA A 1 163 ? 8.599 -0.034 12.287 1.00 63.53 163 ALA A CA 1
ATOM 1262 C C . ALA A 1 163 ? 10.038 0.176 11.805 1.00 63.53 163 ALA A C 1
ATOM 1264 O O . ALA A 1 163 ? 10.500 -0.524 10.904 1.00 63.53 163 ALA A O 1
ATOM 1265 N N . ASP A 1 164 ? 10.735 1.141 12.393 1.00 59.62 164 ASP A N 1
ATOM 1266 C CA . ASP A 1 164 ? 12.168 1.379 12.198 1.00 59.62 164 ASP A CA 1
ATOM 1267 C C . ASP A 1 164 ? 13.051 0.413 13.014 1.00 59.62 164 ASP A C 1
ATOM 1269 O O . ASP A 1 164 ? 14.274 0.417 12.870 1.00 59.62 164 ASP A O 1
ATOM 1273 N N . TRP A 1 165 ? 12.438 -0.460 13.820 1.00 63.50 165 TRP A N 1
ATOM 1274 C CA . TRP A 1 165 ? 13.078 -1.598 14.482 1.00 63.50 165 TRP A CA 1
ATO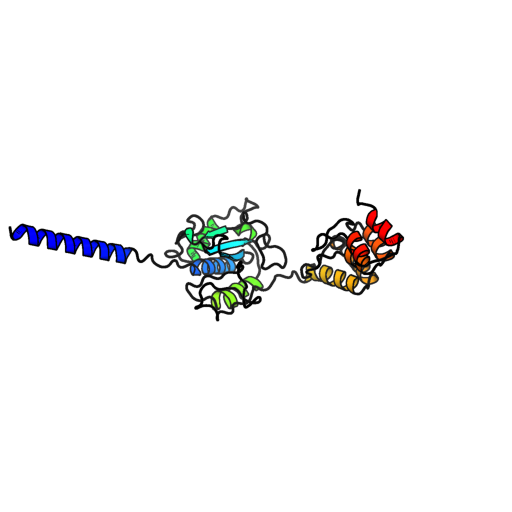M 1275 C C . TRP A 1 165 ? 12.903 -2.907 13.694 1.00 63.50 165 TRP A C 1
ATOM 1277 O O . TRP A 1 165 ? 11.962 -3.065 12.914 1.00 63.50 165 TRP A O 1
ATOM 1287 N N . GLU A 1 166 ? 13.823 -3.860 13.897 1.00 56.38 166 GLU A N 1
ATOM 1288 C CA . GLU A 1 166 ? 13.730 -5.195 13.293 1.00 56.38 166 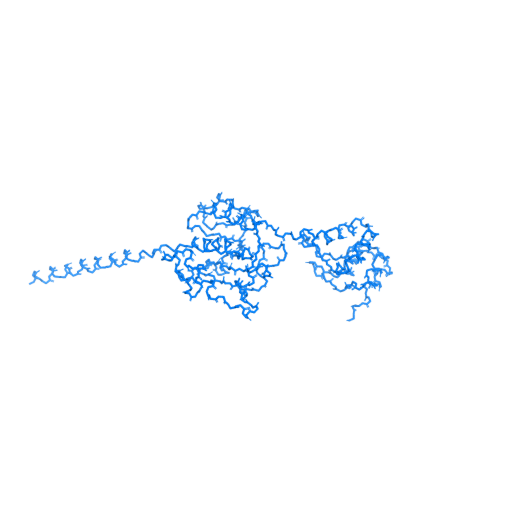GLU A CA 1
ATOM 1289 C C . GLU A 1 166 ? 12.409 -5.865 13.692 1.00 56.38 166 GLU A C 1
ATOM 1291 O O . GLU A 1 166 ? 12.100 -6.022 14.872 1.00 56.38 166 GLU A O 1
ATOM 1296 N N . GLN A 1 167 ? 11.614 -6.247 12.691 1.00 59.50 167 GLN A N 1
ATOM 1297 C CA . GLN A 1 167 ? 10.445 -7.093 12.893 1.00 59.50 167 GLN A CA 1
ATOM 1298 C C . GLN A 1 167 ? 10.906 -8.553 12.901 1.00 59.50 167 GLN A C 1
ATOM 1300 O O . GLN A 1 167 ? 11.432 -9.042 11.899 1.00 59.50 167 GLN A O 1
ATOM 1305 N N . ASP A 1 168 ? 10.671 -9.257 14.009 1.00 57.22 168 ASP A N 1
ATOM 1306 C CA . ASP A 1 168 ? 11.020 -10.678 14.155 1.00 57.22 168 ASP A CA 1
ATOM 1307 C C . ASP A 1 168 ? 10.265 -11.587 13.162 1.00 57.22 168 ASP A C 1
ATOM 1309 O O . ASP A 1 168 ? 10.713 -12.692 12.844 1.00 57.22 168 ASP A O 1
ATOM 1313 N N . ASP A 1 169 ? 9.118 -11.126 12.650 1.00 68.44 169 ASP A N 1
ATOM 1314 C CA . ASP A 1 169 ? 8.242 -11.869 11.745 1.00 68.44 169 ASP A CA 1
ATOM 1315 C C . ASP A 1 169 ? 7.864 -11.027 10.513 1.00 68.44 169 ASP A C 1
ATOM 1317 O O . ASP A 1 169 ? 6.886 -10.280 10.546 1.00 68.44 169 ASP A O 1
ATOM 1321 N N . PRO A 1 170 ? 8.594 -11.159 9.391 1.00 68.44 170 PRO A N 1
ATOM 1322 C CA . PRO A 1 170 ? 8.377 -10.337 8.203 1.00 68.44 170 PRO A CA 1
ATOM 1323 C C . PRO A 1 170 ? 7.129 -10.734 7.394 1.00 68.44 170 PRO A C 1
ATOM 1325 O O . PRO A 1 170 ? 6.957 -10.247 6.277 1.00 68.44 170 PRO A O 1
ATOM 1328 N N . TYR A 1 171 ? 6.288 -11.650 7.892 1.00 72.06 171 TYR A N 1
ATOM 1329 C CA . TYR A 1 171 ? 5.101 -12.156 7.188 1.00 72.06 171 TYR A CA 1
ATOM 1330 C C . TYR A 1 171 ? 3.772 -11.733 7.827 1.00 72.06 171 TYR A C 1
ATOM 1332 O O . TYR A 1 171 ? 2.711 -11.997 7.248 1.00 72.06 171 TYR A O 1
ATOM 1340 N N . HIS A 1 172 ? 3.815 -11.086 8.991 1.00 82.69 172 HIS A N 1
ATOM 1341 C CA . HIS A 1 172 ? 2.634 -10.686 9.747 1.00 82.69 172 HIS A CA 1
ATOM 1342 C C . HIS A 1 172 ? 2.718 -9.214 10.155 1.00 82.69 172 HIS A C 1
ATOM 1344 O O . HIS A 1 172 ? 3.803 -8.647 10.253 1.00 82.69 172 HIS A O 1
ATOM 1350 N N . PHE A 1 173 ? 1.566 -8.594 10.410 1.00 81.88 173 PHE A N 1
ATOM 1351 C CA . PHE A 1 173 ? 1.524 -7.260 11.005 1.00 81.88 173 PHE A CA 1
ATOM 1352 C C . PHE A 1 173 ? 2.254 -7.253 12.347 1.00 81.88 173 PHE A C 1
ATOM 1354 O O . PHE A 1 173 ? 2.025 -8.129 13.183 1.00 81.88 173 PHE A O 1
ATOM 1361 N N . GLY A 1 174 ? 3.051 -6.210 12.580 1.00 84.88 174 GLY A N 1
ATOM 1362 C CA . GLY A 1 174 ? 3.464 -5.863 13.929 1.00 84.88 174 GLY A CA 1
ATOM 1363 C C . GLY A 1 174 ? 2.255 -5.387 14.728 1.00 84.88 174 GLY A C 1
ATOM 1364 O O . GLY A 1 174 ? 1.363 -4.725 14.195 1.00 84.88 174 GLY A O 1
ATOM 1365 N N . VAL A 1 175 ? 2.217 -5.710 16.013 1.00 89.94 175 VAL A N 1
ATOM 1366 C CA . VAL A 1 175 ? 1.253 -5.158 16.965 1.00 89.94 175 VAL A CA 1
ATOM 1367 C C . VAL A 1 175 ? 2.064 -4.641 18.144 1.00 89.94 175 VAL A C 1
ATOM 1369 O O . VAL A 1 175 ? 2.938 -5.346 18.638 1.00 89.94 175 VAL A O 1
ATOM 1372 N N . LEU A 1 176 ? 1.852 -3.381 18.522 1.00 88.94 176 LEU A N 1
ATOM 1373 C CA . LEU A 1 176 ? 2.611 -2.745 19.598 1.00 88.94 176 LEU A CA 1
ATOM 1374 C C . LEU A 1 176 ? 2.222 -3.343 20.952 1.00 88.94 176 LEU A C 1
ATOM 1376 O O . LEU A 1 176 ? 1.043 -3.591 21.180 1.00 88.94 176 LEU A O 1
ATOM 1380 N N . GLY A 1 177 ? 3.202 -3.495 21.843 1.00 86.38 177 GLY A N 1
ATOM 1381 C CA . GLY A 1 177 ? 3.029 -4.094 23.170 1.00 86.38 177 GLY A CA 1
ATOM 1382 C C . GLY A 1 177 ? 3.546 -5.533 23.221 1.00 86.38 177 GLY A C 1
ATOM 1383 O O . GLY A 1 177 ? 3.215 -6.358 22.367 1.00 86.38 177 GLY A O 1
ATOM 1384 N N . ASP A 1 178 ? 4.364 -5.840 24.229 1.00 83.81 178 ASP A N 1
ATOM 1385 C CA . ASP A 1 178 ? 4.957 -7.172 24.422 1.00 83.81 178 ASP A CA 1
ATOM 1386 C C . ASP A 1 178 ? 3.875 -8.243 24.651 1.00 83.81 178 ASP A C 1
ATOM 1388 O O . ASP A 1 178 ? 4.031 -9.402 24.266 1.00 83.81 178 ASP A O 1
ATOM 1392 N N . GLU A 1 179 ? 2.732 -7.849 25.216 1.00 87.50 179 GLU A N 1
ATOM 1393 C CA . GLU A 1 179 ? 1.541 -8.679 25.405 1.00 87.50 179 GLU A CA 1
ATOM 1394 C C . GLU A 1 179 ? 0.892 -9.148 24.090 1.00 87.50 179 GLU A C 1
ATOM 1396 O O . GLU A 1 179 ? 0.021 -10.022 24.103 1.00 87.50 179 GLU A O 1
ATOM 1401 N N . HIS A 1 180 ? 1.292 -8.578 22.951 1.00 89.06 180 HIS A N 1
ATOM 1402 C CA . HIS A 1 180 ? 0.772 -8.904 21.625 1.00 89.06 180 HIS A CA 1
ATOM 1403 C C . HIS A 1 180 ? 1.793 -9.619 20.728 1.00 89.06 180 HIS A C 1
ATOM 1405 O O . HIS A 1 180 ? 1.493 -9.878 19.562 1.00 89.06 180 HIS A O 1
ATOM 1411 N N . ALA A 1 181 ? 2.954 -10.023 21.259 1.00 82.75 181 ALA A N 1
ATOM 1412 C CA . ALA A 1 181 ? 4.011 -10.707 20.501 1.00 82.75 181 ALA A CA 1
ATOM 1413 C C . ALA A 1 181 ? 3.546 -12.002 19.792 1.00 82.75 181 ALA A C 1
ATOM 1415 O O . ALA A 1 181 ? 4.056 -12.363 18.726 1.00 82.75 181 ALA A O 1
ATOM 1416 N N . ASP A 1 182 ? 2.543 -12.682 20.352 1.00 87.38 182 ASP A N 1
ATOM 1417 C CA . ASP A 1 182 ? 1.971 -13.913 19.795 1.00 87.38 182 ASP A CA 1
ATOM 1418 C C . ASP A 1 182 ? 0.884 -13.668 18.729 1.00 87.38 182 ASP A C 1
ATOM 1420 O O . ASP A 1 182 ? 0.403 -14.618 18.103 1.00 87.38 182 ASP A O 1
ATOM 1424 N N . VAL A 1 183 ? 0.478 -12.416 18.487 1.00 90.88 183 VAL A N 1
ATOM 1425 C CA . VAL A 1 183 ? -0.548 -12.084 17.488 1.00 90.88 183 VAL A CA 1
ATOM 1426 C C . VAL A 1 183 ? 0.017 -12.274 16.080 1.00 90.88 183 VAL A C 1
ATOM 1428 O O . VAL A 1 183 ? 1.014 -11.670 15.695 1.00 90.88 183 VAL A O 1
ATOM 1431 N N . LYS A 1 184 ? -0.649 -13.115 15.280 1.00 90.94 184 LYS A N 1
ATOM 1432 C CA . LYS A 1 184 ? -0.253 -13.440 13.899 1.00 90.94 184 LYS A CA 1
ATOM 1433 C C . LYS A 1 184 ? -1.359 -13.077 12.913 1.00 90.94 184 LYS A C 1
ATOM 1435 O O . LYS A 1 184 ? -2.168 -13.926 12.520 1.00 90.94 184 LYS A O 1
ATOM 1440 N N . ILE A 1 185 ? -1.379 -11.803 12.522 1.00 90.94 185 ILE A N 1
ATOM 1441 C CA . ILE A 1 185 ? -2.247 -11.261 11.468 1.00 90.94 185 ILE A CA 1
ATOM 1442 C C . ILE A 1 185 ? -1.465 -11.253 10.160 1.00 90.94 185 ILE A C 1
ATOM 1444 O O . ILE A 1 185 ? -0.468 -10.546 10.039 1.00 90.94 185 ILE A O 1
ATOM 1448 N N . LYS A 1 186 ? -1.887 -12.038 9.173 1.00 88.94 186 LYS A N 1
ATOM 1449 C CA . LYS A 1 186 ? -1.233 -12.075 7.859 1.00 88.94 186 LYS A CA 1
ATOM 1450 C C . LYS A 1 186 ? -1.424 -10.752 7.133 1.00 88.94 186 LYS A C 1
ATOM 1452 O O . LYS A 1 186 ? -2.472 -10.120 7.258 1.00 88.94 186 LYS A O 1
ATOM 1457 N N . PHE A 1 187 ? -0.452 -10.383 6.309 1.00 83.62 187 PHE A N 1
ATOM 1458 C CA . PHE A 1 187 ? -0.602 -9.253 5.397 1.00 83.62 187 PHE A CA 1
ATOM 1459 C C . PHE A 1 187 ? -1.795 -9.411 4.439 1.00 83.62 187 PHE A C 1
ATOM 1461 O O . PHE A 1 187 ? -2.193 -10.547 4.148 1.00 83.62 187 PHE A O 1
ATOM 1468 N N . PRO A 1 188 ? -2.378 -8.291 3.958 1.00 82.44 188 PRO A N 1
ATOM 1469 C CA . PRO A 1 188 ? -3.463 -8.339 2.992 1.00 82.44 188 PRO A CA 1
ATOM 1470 C C . PRO A 1 188 ? -3.073 -9.116 1.739 1.00 82.44 188 PRO A C 1
ATOM 1472 O O . PRO A 1 188 ? -1.896 -9.140 1.368 1.00 82.44 188 PRO A O 1
ATOM 1475 N N . PRO A 1 189 ? -4.051 -9.722 1.043 1.00 74.88 189 PRO A N 1
ATOM 1476 C CA . PRO A 1 189 ? -3.797 -10.267 -0.273 1.00 74.88 189 PRO A CA 1
ATOM 1477 C C . PRO A 1 189 ? -3.274 -9.129 -1.138 1.00 74.88 189 PRO A C 1
ATOM 1479 O O . PRO A 1 189 ? -3.926 -8.092 -1.290 1.00 74.88 189 PRO A O 1
ATOM 1482 N N . VAL A 1 190 ? -2.076 -9.305 -1.686 1.00 63.06 190 VAL A N 1
ATOM 1483 C CA . VAL A 1 190 ? -1.575 -8.308 -2.613 1.00 63.06 190 VAL A CA 1
ATOM 1484 C C . VAL A 1 190 ? -2.437 -8.384 -3.860 1.00 63.06 190 VAL A C 1
ATOM 1486 O O . VAL A 1 190 ? -2.570 -9.457 -4.454 1.00 63.06 190 VAL A O 1
ATOM 1489 N N . ARG A 1 191 ? -3.037 -7.253 -4.245 1.00 54.03 191 ARG A N 1
ATOM 1490 C CA . ARG A 1 191 ? -3.757 -7.133 -5.509 1.00 54.03 191 ARG A CA 1
ATOM 1491 C C . ARG A 1 191 ? -2.720 -7.132 -6.627 1.00 54.03 191 ARG A C 1
ATOM 1493 O O . ARG A 1 191 ? -2.280 -6.101 -7.116 1.00 54.03 191 ARG A O 1
ATOM 1500 N N . ILE A 1 192 ? -2.266 -8.329 -6.959 1.00 50.59 192 ILE A N 1
ATOM 1501 C CA . ILE A 1 192 ? -1.614 -8.599 -8.218 1.00 50.59 192 ILE A CA 1
ATOM 1502 C C . ILE A 1 192 ? -2.747 -8.498 -9.232 1.00 50.59 192 ILE A C 1
ATOM 1504 O O . ILE A 1 192 ? -3.632 -9.353 -9.222 1.00 50.59 192 ILE A O 1
ATOM 1508 N N . ASP A 1 193 ? -2.768 -7.469 -10.074 1.00 50.50 193 ASP A N 1
ATOM 1509 C CA . ASP A 1 193 ? -3.576 -7.556 -11.288 1.00 50.50 193 ASP A CA 1
ATOM 1510 C C . ASP A 1 193 ? -2.922 -8.641 -12.153 1.00 50.50 193 ASP A C 1
ATOM 1512 O O . ASP A 1 193 ? -2.009 -8.397 -12.939 1.00 50.50 193 ASP A O 1
ATOM 1516 N N . GLU A 1 194 ? -3.256 -9.905 -11.872 1.00 43.88 194 GLU A N 1
ATOM 1517 C CA . GLU A 1 194 ? -2.555 -11.065 -12.415 1.00 43.88 194 GLU A CA 1
ATOM 1518 C C . GLU A 1 194 ? -2.585 -11.068 -13.934 1.00 43.88 194 GLU A C 1
ATOM 1520 O O . GLU A 1 194 ? -1.650 -11.568 -14.542 1.00 43.88 194 GLU A O 1
ATOM 1525 N N . GLU A 1 195 ? -3.621 -10.518 -14.558 1.00 49.88 195 GLU A N 1
ATOM 1526 C CA . GLU A 1 195 ? -3.705 -10.408 -16.014 1.00 49.88 195 GLU A CA 1
ATOM 1527 C C . GLU A 1 195 ? -2.732 -9.368 -16.588 1.00 49.88 195 GLU A C 1
ATOM 1529 O O . GLU A 1 195 ? -2.124 -9.633 -17.623 1.00 49.88 195 GLU A O 1
ATOM 1534 N N . GLU A 1 196 ? -2.508 -8.245 -15.903 1.00 50.75 196 GLU A N 1
ATOM 1535 C CA . GLU A 1 196 ? -1.642 -7.151 -16.370 1.00 50.75 196 GLU A CA 1
ATOM 1536 C C . GLU A 1 196 ? -0.162 -7.372 -15.993 1.00 50.75 196 GLU A C 1
ATOM 1538 O O . GLU A 1 196 ? 0.749 -7.094 -16.775 1.00 50.75 196 GLU A O 1
ATOM 1543 N N . ALA A 1 197 ? 0.099 -7.992 -14.836 1.00 52.09 197 ALA A N 1
ATOM 1544 C CA . ALA A 1 197 ? 1.444 -8.344 -14.381 1.00 52.09 197 ALA A CA 1
ATOM 1545 C C . ALA A 1 197 ? 1.989 -9.639 -15.019 1.00 52.09 197 ALA A C 1
ATOM 1547 O O . ALA A 1 197 ? 3.210 -9.806 -15.117 1.00 52.09 197 ALA A O 1
ATOM 1548 N N . LYS A 1 198 ? 1.129 -10.564 -15.486 1.00 61.38 198 LYS A N 1
ATOM 1549 C CA . LYS A 1 198 ? 1.551 -11.800 -16.186 1.00 61.38 198 LYS A CA 1
ATOM 1550 C C . LYS A 1 198 ? 2.452 -11.495 -17.386 1.00 61.38 198 LYS A C 1
ATOM 1552 O O . LYS A 1 198 ? 3.509 -12.129 -17.464 1.00 61.38 198 LYS A O 1
ATOM 1557 N N . PRO A 1 199 ? 2.110 -10.559 -18.293 1.00 68.19 199 PRO A N 1
ATOM 1558 C CA . PRO A 1 199 ? 2.991 -10.151 -19.379 1.00 68.19 199 PRO A CA 1
ATOM 1559 C C . PRO A 1 199 ? 4.349 -9.632 -18.894 1.00 68.19 199 PRO A C 1
ATOM 1561 O O . PRO A 1 199 ? 5.371 -10.127 -19.365 1.00 68.19 199 PRO A O 1
ATOM 1564 N N . ILE A 1 200 ? 4.389 -8.733 -17.902 1.00 69.31 200 ILE A N 1
ATOM 1565 C CA . ILE A 1 200 ? 5.637 -8.159 -17.354 1.00 69.31 200 ILE A CA 1
ATOM 1566 C C . ILE A 1 200 ? 6.531 -9.244 -16.727 1.00 69.31 200 ILE A C 1
ATOM 1568 O O . ILE A 1 200 ? 7.726 -9.355 -17.018 1.00 69.31 200 ILE A O 1
ATOM 1572 N N . VAL A 1 201 ? 5.961 -10.104 -15.882 1.00 65.25 201 VAL A N 1
ATOM 1573 C CA . VAL A 1 201 ? 6.708 -11.192 -15.231 1.00 65.25 201 VAL A CA 1
ATOM 1574 C C . VAL A 1 201 ? 7.181 -12.219 -16.260 1.00 65.25 201 VAL A C 1
ATOM 1576 O O . VAL A 1 201 ? 8.327 -12.680 -16.207 1.00 65.25 201 VAL A O 1
ATOM 1579 N N . SER A 1 202 ? 6.332 -12.550 -17.234 1.00 71.31 202 SER A N 1
ATOM 1580 C CA . SER A 1 202 ? 6.650 -13.516 -18.288 1.00 71.31 202 SER A CA 1
ATOM 1581 C C . SER A 1 202 ? 7.728 -12.995 -19.231 1.00 71.31 202 SER A C 1
ATOM 1583 O O . SER A 1 202 ? 8.654 -13.739 -19.558 1.00 71.31 202 SER A O 1
ATOM 1585 N N . ILE A 1 203 ? 7.664 -11.725 -19.643 1.00 82.06 203 ILE A N 1
ATOM 1586 C CA . ILE A 1 203 ? 8.601 -11.150 -20.613 1.00 82.06 203 ILE A CA 1
ATOM 1587 C C . ILE A 1 203 ? 10.012 -11.048 -20.043 1.00 82.06 203 ILE A C 1
ATOM 1589 O O . ILE A 1 203 ? 10.974 -11.474 -20.688 1.00 82.06 203 ILE A O 1
ATOM 1593 N N . LEU A 1 204 ? 10.141 -10.602 -18.792 1.00 82.38 204 LEU A N 1
ATOM 1594 C CA . LEU A 1 204 ? 11.427 -10.539 -18.100 1.00 82.38 204 LEU A CA 1
ATOM 1595 C C . LEU A 1 204 ? 11.942 -11.939 -17.743 1.00 82.38 204 LEU A C 1
ATOM 1597 O O . LEU A 1 204 ? 13.147 -12.193 -17.822 1.00 82.38 204 LEU A O 1
ATOM 1601 N N . GLY A 1 205 ? 11.044 -12.882 -17.436 1.00 69.38 205 GLY A N 1
ATOM 1602 C CA . GLY A 1 205 ? 11.372 -14.302 -17.304 1.00 69.38 205 GLY A CA 1
ATOM 1603 C C . GLY A 1 205 ? 11.953 -14.894 -18.594 1.00 69.38 205 GLY A C 1
ATOM 1604 O O . GLY A 1 205 ? 12.995 -15.557 -18.561 1.00 69.38 205 GLY A O 1
ATOM 1605 N N . PHE A 1 206 ? 11.343 -14.607 -19.749 1.00 75.06 206 PHE A N 1
ATOM 1606 C CA . PHE A 1 206 ? 11.851 -15.025 -21.057 1.00 75.06 206 PHE A CA 1
ATOM 1607 C C . PHE A 1 206 ? 13.188 -14.365 -21.397 1.00 75.06 206 PHE A C 1
ATOM 1609 O O . PHE A 1 206 ? 14.084 -15.061 -21.874 1.00 75.06 206 PHE A O 1
ATOM 1616 N N . ALA A 1 207 ? 13.365 -13.072 -21.111 1.00 83.56 207 ALA A N 1
ATOM 1617 C CA . ALA A 1 207 ? 14.635 -12.374 -21.310 1.00 83.56 207 ALA A CA 1
ATOM 1618 C C . ALA A 1 207 ? 15.756 -12.972 -20.442 1.00 83.56 207 ALA A C 1
ATOM 1620 O O . ALA A 1 207 ? 16.843 -13.262 -20.943 1.00 83.56 207 ALA A O 1
ATOM 1621 N N . LYS A 1 208 ? 15.474 -13.274 -19.166 1.00 76.94 208 LYS A N 1
ATOM 1622 C CA . LYS A 1 208 ? 16.412 -13.956 -18.259 1.00 76.94 208 LYS A CA 1
ATOM 1623 C C . LYS A 1 208 ? 16.798 -15.349 -18.764 1.00 76.94 208 LYS A C 1
ATOM 1625 O O . LYS A 1 208 ? 17.958 -15.739 -18.655 1.00 76.94 208 LYS A O 1
ATOM 1630 N N . ALA A 1 209 ? 15.844 -16.077 -19.347 1.00 70.25 209 ALA A N 1
ATOM 1631 C CA . ALA A 1 209 ? 16.064 -17.372 -19.992 1.00 70.25 209 ALA A CA 1
ATOM 1632 C C . ALA A 1 209 ? 16.647 -17.265 -21.418 1.00 70.25 209 ALA A C 1
ATOM 1634 O O . ALA A 1 209 ? 16.839 -18.288 -22.076 1.00 70.25 209 ALA A O 1
ATOM 1635 N N . ARG A 1 210 ? 16.918 -16.046 -21.912 1.00 81.50 210 ARG A N 1
ATOM 1636 C CA . ARG A 1 210 ? 17.415 -15.745 -23.268 1.00 81.50 210 ARG A CA 1
ATOM 1637 C C . ARG A 1 210 ? 16.492 -16.238 -24.389 1.00 81.50 210 ARG A C 1
ATOM 1639 O O . ARG A 1 210 ? 16.913 -16.444 -25.526 1.00 81.50 210 ARG A O 1
ATOM 1646 N N . ALA A 1 211 ? 15.204 -16.386 -24.092 1.00 78.88 211 ALA A N 1
ATOM 1647 C CA . ALA A 1 211 ? 14.153 -16.746 -25.036 1.00 78.88 211 ALA A CA 1
ATOM 1648 C C . ALA A 1 211 ? 13.664 -15.512 -25.819 1.00 78.88 211 ALA A C 1
ATOM 1650 O O . ALA A 1 211 ? 12.468 -15.229 -25.877 1.00 78.88 211 ALA A O 1
ATOM 1651 N N . TRP A 1 212 ? 14.591 -14.785 -26.451 1.00 85.19 212 TRP A N 1
ATOM 1652 C CA . TRP A 1 212 ? 14.339 -13.494 -27.105 1.00 85.19 212 TRP A CA 1
ATOM 1653 C C . TRP A 1 212 ? 13.249 -13.536 -28.181 1.00 85.19 212 TRP A C 1
ATOM 1655 O O . TRP A 1 212 ? 12.535 -12.561 -28.368 1.00 85.19 212 TRP A O 1
ATOM 1665 N N . ARG A 1 213 ? 13.039 -14.687 -28.834 1.00 87.00 213 ARG A N 1
ATOM 1666 C CA . ARG A 1 213 ? 11.906 -14.881 -29.753 1.00 87.00 213 ARG A CA 1
ATOM 1667 C C . ARG A 1 213 ? 10.553 -14.647 -29.064 1.00 87.00 213 ARG A C 1
ATOM 1669 O O . ARG A 1 213 ? 9.691 -14.004 -29.642 1.00 87.00 213 ARG A O 1
ATOM 1676 N N . LYS A 1 214 ? 10.371 -15.177 -27.849 1.00 71.12 214 LYS A N 1
ATOM 1677 C CA . LYS A 1 214 ? 9.136 -15.004 -27.068 1.00 71.12 214 LYS A CA 1
ATOM 1678 C C . LYS A 1 214 ? 9.014 -13.588 -26.511 1.00 71.12 214 LYS A C 1
ATOM 1680 O O . LYS A 1 214 ? 7.908 -13.079 -26.437 1.00 71.12 214 LYS A O 1
ATOM 1685 N N . VAL A 1 215 ? 10.142 -12.963 -26.159 1.00 84.50 215 VAL A N 1
ATOM 1686 C CA . VAL A 1 215 ? 10.185 -11.553 -25.738 1.00 84.50 215 VAL A CA 1
ATOM 1687 C C . VAL A 1 215 ? 9.635 -10.654 -26.840 1.00 84.50 215 VAL A C 1
ATOM 1689 O O . VAL A 1 215 ? 8.706 -9.902 -26.590 1.00 84.50 215 VAL A O 1
ATOM 1692 N N . PHE A 1 216 ? 10.157 -10.768 -28.064 1.00 91.94 216 PHE A N 1
ATOM 1693 C CA . PHE A 1 216 ? 9.695 -9.925 -29.169 1.00 91.94 216 PHE A CA 1
ATOM 1694 C C . PHE A 1 216 ? 8.257 -10.234 -29.585 1.00 91.94 216 PHE A C 1
ATOM 1696 O O . PHE A 1 216 ? 7.510 -9.302 -29.837 1.00 91.94 216 PHE A O 1
ATOM 1703 N N . GLN A 1 217 ? 7.847 -11.506 -29.555 1.00 84.12 217 GLN A N 1
ATOM 1704 C CA . GLN A 1 217 ? 6.448 -11.874 -29.783 1.00 84.12 217 GLN A CA 1
ATOM 1705 C C . GLN A 1 217 ? 5.509 -11.201 -28.768 1.00 84.12 217 GLN A C 1
ATOM 1707 O O . GLN A 1 217 ? 4.451 -10.727 -29.145 1.00 84.12 217 GLN A O 1
ATOM 1712 N N . LEU A 1 218 ? 5.905 -11.112 -27.494 1.00 82.25 218 LEU A N 1
ATOM 1713 C CA . LEU A 1 218 ? 5.081 -10.453 -26.480 1.00 82.25 218 LEU A CA 1
ATOM 1714 C C . LEU A 1 218 ? 5.134 -8.917 -26.568 1.00 82.25 218 LEU A C 1
ATOM 1716 O O . LEU A 1 218 ? 4.152 -8.266 -26.238 1.00 82.25 218 LEU A O 1
ATOM 1720 N N . LEU A 1 219 ? 6.248 -8.334 -27.031 1.00 90.31 219 LEU A N 1
ATOM 1721 C CA . LEU A 1 219 ? 6.343 -6.891 -27.301 1.00 90.31 219 LEU A CA 1
ATOM 1722 C C . LEU A 1 219 ? 5.481 -6.450 -28.492 1.00 90.31 219 LEU A C 1
ATOM 1724 O O . LEU A 1 219 ? 5.048 -5.304 -28.514 1.00 90.31 219 LEU A O 1
ATOM 1728 N N . GLU A 1 220 ? 5.242 -7.327 -29.472 1.00 89.31 220 GLU A N 1
ATOM 1729 C CA . GLU A 1 220 ? 4.317 -7.049 -30.582 1.00 89.31 220 GLU A CA 1
ATOM 1730 C C . GLU A 1 220 ? 2.887 -6.837 -30.065 1.00 89.31 220 GLU A C 1
ATOM 1732 O O . GLU A 1 220 ? 2.221 -5.890 -30.480 1.00 89.31 220 GLU A O 1
ATOM 1737 N N . ASP A 1 221 ? 2.454 -7.674 -29.117 1.00 83.81 221 ASP A N 1
ATOM 1738 C CA . ASP A 1 221 ? 1.127 -7.589 -28.499 1.00 83.81 221 ASP A CA 1
ATOM 1739 C C . ASP A 1 221 ? 1.051 -6.487 -27.418 1.00 83.81 221 ASP A C 1
ATOM 1741 O O . ASP A 1 221 ? -0.008 -5.900 -27.191 1.00 83.81 221 ASP A O 1
ATOM 1745 N N . HIS A 1 222 ? 2.175 -6.181 -26.757 1.00 82.69 222 HIS A N 1
ATOM 1746 C CA . HIS A 1 222 ? 2.252 -5.258 -25.620 1.00 82.69 222 HIS A CA 1
ATOM 1747 C C . HIS A 1 222 ? 3.499 -4.346 -25.687 1.00 82.69 222 HIS A C 1
ATOM 1749 O O . HIS A 1 222 ? 4.458 -4.535 -24.930 1.00 82.69 222 HIS A O 1
ATOM 1755 N N . PRO A 1 223 ? 3.511 -3.316 -26.554 1.00 86.12 223 PRO A N 1
ATOM 1756 C CA . PRO A 1 223 ? 4.690 -2.468 -26.765 1.00 86.12 223 PRO A CA 1
ATOM 1757 C C . PRO A 1 223 ? 5.088 -1.639 -25.535 1.00 86.12 223 PRO A C 1
ATOM 1759 O O . PRO A 1 223 ? 6.267 -1.340 -25.356 1.00 86.12 223 PRO A O 1
ATOM 1762 N N . GLY A 1 224 ? 4.135 -1.314 -24.652 1.00 85.44 224 GLY A N 1
ATOM 1763 C CA . GLY A 1 224 ? 4.392 -0.563 -23.416 1.00 85.44 224 GLY A CA 1
ATOM 1764 C C . GLY A 1 224 ? 5.311 -1.278 -22.418 1.00 85.44 224 GLY A C 1
ATOM 1765 O O . GLY A 1 224 ? 5.860 -0.634 -21.537 1.00 85.44 224 GLY A O 1
ATOM 1766 N N . LEU A 1 225 ? 5.550 -2.585 -22.581 1.00 87.00 225 LEU A N 1
ATOM 1767 C CA . LEU A 1 225 ? 6.391 -3.375 -21.674 1.00 87.00 225 LEU A CA 1
ATOM 1768 C C . LEU A 1 225 ? 7.898 -3.158 -21.861 1.00 87.00 225 LEU A C 1
ATOM 1770 O O . LEU A 1 225 ? 8.698 -3.754 -21.139 1.00 87.00 225 LEU A O 1
ATOM 1774 N N . ILE A 1 226 ? 8.305 -2.380 -22.866 1.00 93.25 226 ILE A N 1
ATOM 1775 C CA . ILE A 1 226 ? 9.694 -2.333 -23.333 1.00 93.25 226 ILE A CA 1
ATOM 1776 C C . ILE A 1 226 ? 10.698 -1.896 -22.255 1.00 93.25 226 ILE A C 1
ATOM 1778 O O . ILE A 1 226 ? 11.789 -2.470 -22.168 1.00 93.25 226 ILE A O 1
ATOM 1782 N N . ASP A 1 227 ? 10.290 -0.965 -21.393 1.00 92.62 227 ASP A N 1
ATOM 1783 C CA . ASP A 1 227 ? 11.088 -0.434 -20.286 1.00 92.62 227 ASP A CA 1
ATOM 1784 C C . ASP A 1 227 ? 10.539 -0.813 -18.911 1.00 92.62 227 ASP A C 1
ATOM 1786 O O . ASP A 1 227 ? 11.018 -0.310 -17.891 1.00 92.62 227 ASP A O 1
ATOM 1790 N N . GLU A 1 228 ? 9.560 -1.711 -18.857 1.00 86.31 228 GLU A N 1
ATOM 1791 C CA . GLU A 1 228 ? 8.999 -2.169 -17.594 1.00 86.31 228 GLU A CA 1
ATOM 1792 C C . GLU A 1 228 ? 9.999 -3.023 -16.812 1.00 86.31 228 GLU A C 1
ATOM 1794 O O . GLU A 1 228 ? 10.846 -3.742 -17.363 1.00 86.31 228 GLU A O 1
ATOM 1799 N N . ILE A 1 229 ? 9.894 -2.935 -15.489 1.00 83.88 229 ILE A N 1
ATOM 1800 C CA . ILE A 1 229 ? 10.696 -3.713 -14.546 1.00 83.88 229 ILE A CA 1
ATOM 1801 C C . ILE A 1 229 ? 9.814 -4.746 -13.861 1.00 83.88 229 ILE A C 1
ATOM 1803 O O . ILE A 1 229 ? 8.599 -4.608 -13.790 1.00 83.88 229 ILE A O 1
ATOM 1807 N N . ASN A 1 230 ? 10.424 -5.806 -13.336 1.00 70.19 230 ASN A N 1
ATOM 1808 C CA . ASN A 1 230 ? 9.672 -6.797 -12.581 1.00 70.19 230 ASN A CA 1
ATOM 1809 C C . ASN A 1 230 ? 9.282 -6.177 -11.226 1.00 70.19 230 ASN A C 1
ATOM 1811 O O . ASN A 1 230 ? 10.192 -5.982 -10.416 1.00 70.19 230 ASN A O 1
ATOM 1815 N N . PRO A 1 231 ? 7.988 -5.942 -10.933 1.00 57.03 231 PRO A N 1
ATOM 1816 C CA . PRO A 1 231 ? 7.577 -5.336 -9.664 1.00 57.03 231 PRO A CA 1
ATOM 1817 C C . PRO A 1 231 ? 7.850 -6.254 -8.458 1.00 57.03 231 PRO A C 1
ATOM 1819 O O . PRO A 1 231 ? 7.945 -5.794 -7.328 1.00 57.03 231 PRO A O 1
ATOM 1822 N N . TYR A 1 232 ? 8.061 -7.555 -8.690 1.00 57.06 232 TYR A N 1
ATOM 1823 C CA . TYR A 1 232 ? 8.465 -8.544 -7.681 1.00 57.06 232 TYR A CA 1
ATOM 1824 C C . TYR A 1 232 ? 9.994 -8.717 -7.591 1.00 57.06 232 TYR A C 1
ATOM 1826 O O . TYR A 1 232 ? 10.500 -9.513 -6.794 1.00 57.06 232 TYR A O 1
ATOM 1834 N N . GLY A 1 233 ? 10.753 -8.054 -8.467 1.00 55.75 233 GLY A N 1
ATOM 1835 C CA . GLY A 1 233 ? 12.191 -8.233 -8.622 1.00 55.75 233 GLY A CA 1
ATOM 1836 C C . GLY A 1 233 ? 12.994 -7.128 -7.946 1.00 55.75 233 GLY A C 1
ATOM 1837 O O . GLY A 1 233 ? 12.896 -5.967 -8.312 1.00 55.75 233 GLY A O 1
ATOM 1838 N N . LYS A 1 234 ? 13.913 -7.496 -7.048 1.00 64.19 234 LYS A N 1
ATOM 1839 C CA . LYS A 1 234 ? 14.799 -6.532 -6.364 1.00 64.19 234 LYS A CA 1
ATOM 1840 C C . LYS A 1 234 ? 15.855 -5.876 -7.264 1.00 64.19 234 LYS A C 1
ATOM 1842 O O . LYS A 1 234 ? 16.607 -5.036 -6.784 1.00 64.19 234 LYS A O 1
ATOM 1847 N N . SER A 1 235 ? 15.981 -6.293 -8.526 1.00 74.69 235 SER A N 1
ATOM 1848 C CA . SER A 1 235 ? 17.059 -5.829 -9.407 1.00 74.69 235 SER A CA 1
ATOM 1849 C C . SER A 1 235 ? 16.718 -4.576 -10.208 1.00 74.69 235 SER A C 1
ATOM 1851 O O . SER A 1 235 ? 17.639 -3.952 -10.705 1.00 74.69 235 SER A O 1
ATOM 1853 N N . GLY A 1 236 ? 15.438 -4.234 -10.405 1.00 82.00 236 GLY A N 1
ATOM 1854 C CA . GLY A 1 236 ? 15.051 -3.113 -11.278 1.00 82.00 236 GLY A CA 1
ATOM 1855 C C . GLY A 1 236 ? 15.477 -3.276 -12.747 1.00 82.00 236 GLY A C 1
ATOM 1856 O O . GLY A 1 236 ? 15.662 -2.297 -13.454 1.00 82.00 236 GLY A O 1
ATOM 1857 N N . PHE A 1 237 ? 15.687 -4.508 -13.226 1.00 88.94 237 PHE A N 1
ATOM 1858 C CA . PHE A 1 237 ? 16.174 -4.734 -14.594 1.00 88.94 237 PHE A CA 1
ATOM 1859 C C . PHE A 1 237 ? 15.042 -4.626 -15.616 1.00 88.94 237 PHE A C 1
ATOM 1861 O O . PHE A 1 237 ? 14.063 -5.367 -15.522 1.00 88.94 237 PHE A O 1
ATOM 1868 N N . THR A 1 238 ? 15.261 -3.813 -16.649 1.00 94.62 238 THR A N 1
ATOM 1869 C CA . THR A 1 238 ? 14.484 -3.818 -17.901 1.00 94.62 238 THR A CA 1
ATOM 1870 C C . THR A 1 238 ? 14.959 -4.917 -18.861 1.00 94.62 238 THR A C 1
ATOM 1872 O O . THR A 1 238 ? 15.968 -5.597 -18.621 1.00 94.62 238 THR A O 1
ATOM 1875 N N . LEU A 1 239 ? 14.288 -5.073 -20.009 1.00 96.00 239 LEU A N 1
ATOM 1876 C CA . LEU A 1 239 ? 14.743 -5.967 -21.082 1.00 96.00 239 LEU A CA 1
ATOM 1877 C C . LEU A 1 239 ? 16.158 -5.619 -21.567 1.00 96.00 239 LEU A C 1
ATOM 1879 O O . LEU A 1 239 ? 16.963 -6.520 -21.826 1.00 96.00 239 LEU A O 1
ATOM 1883 N N . LEU A 1 240 ? 16.493 -4.327 -21.637 1.00 97.00 240 LEU A N 1
ATOM 1884 C CA . LEU A 1 240 ? 17.809 -3.884 -22.089 1.00 97.00 240 LEU A CA 1
ATOM 1885 C C . LEU A 1 240 ? 18.908 -4.192 -21.062 1.00 97.00 240 LEU A C 1
ATOM 1887 O O . LEU A 1 240 ? 19.994 -4.630 -21.449 1.00 97.00 240 LEU A O 1
ATOM 1891 N N . HIS A 1 241 ? 18.610 -4.091 -19.762 1.00 95.44 241 HIS A N 1
ATOM 1892 C CA . HIS A 1 241 ? 19.509 -4.569 -18.705 1.00 95.44 241 HIS A CA 1
ATOM 1893 C C . HIS A 1 241 ? 19.780 -6.070 -18.826 1.00 95.44 241 HIS A C 1
ATOM 1895 O O . HIS A 1 241 ? 20.926 -6.502 -18.689 1.00 95.44 241 HIS A O 1
ATOM 1901 N N . GLN A 1 242 ? 18.760 -6.879 -19.140 1.00 93.44 242 GLN A N 1
ATOM 1902 C CA . GLN A 1 242 ? 18.946 -8.319 -19.346 1.00 93.44 242 GLN A CA 1
ATOM 1903 C C . GLN A 1 242 ? 19.830 -8.614 -20.566 1.00 93.44 242 GLN A C 1
ATOM 1905 O O . GLN A 1 242 ? 20.738 -9.447 -20.487 1.00 93.44 242 GLN A O 1
ATOM 1910 N N . ALA A 1 243 ? 19.622 -7.909 -21.681 1.00 96.06 243 ALA A N 1
ATOM 1911 C CA . ALA A 1 243 ? 20.468 -8.046 -22.867 1.00 96.06 243 ALA A CA 1
ATOM 1912 C C . ALA A 1 243 ? 21.925 -7.643 -22.574 1.00 96.06 243 ALA A C 1
ATOM 1914 O O . ALA A 1 243 ? 22.857 -8.365 -22.941 1.00 96.06 243 ALA A O 1
ATOM 1915 N N . ALA A 1 244 ? 22.127 -6.541 -21.846 1.00 95.50 244 ALA A N 1
ATOM 1916 C CA . ALA A 1 244 ? 23.435 -6.080 -21.392 1.00 95.50 244 ALA A CA 1
ATOM 1917 C C . ALA A 1 244 ? 24.119 -7.072 -20.437 1.00 95.50 244 ALA A C 1
ATOM 1919 O O . ALA A 1 244 ? 25.315 -7.344 -20.571 1.00 95.50 244 ALA A O 1
ATOM 1920 N N . TRP A 1 245 ? 23.367 -7.662 -19.506 1.00 91.56 245 TRP A N 1
ATOM 1921 C CA . TRP A 1 245 ? 23.872 -8.645 -18.549 1.00 91.56 245 TRP A CA 1
ATOM 1922 C C . TRP A 1 245 ? 24.447 -9.887 -19.241 1.00 91.56 245 TRP A C 1
ATOM 1924 O O . TRP A 1 245 ? 25.534 -10.361 -18.881 1.00 91.56 245 TRP A O 1
ATOM 1934 N N . TRP A 1 246 ? 23.752 -10.396 -20.263 1.00 88.25 246 TRP A N 1
ATOM 1935 C CA . TRP A 1 246 ? 24.170 -11.568 -21.043 1.00 88.25 246 TRP A CA 1
ATOM 1936 C C . TRP A 1 246 ? 25.126 -11.246 -22.194 1.00 88.25 246 TRP A C 1
ATOM 1938 O O . TRP A 1 246 ? 25.818 -12.137 -22.693 1.00 88.25 246 TRP A O 1
ATOM 1948 N N . GLY A 1 247 ? 25.219 -9.978 -22.585 1.00 93.19 247 GLY A N 1
ATOM 1949 C CA . GLY A 1 247 ? 26.045 -9.540 -23.701 1.00 93.19 247 GLY A CA 1
ATOM 1950 C C . GLY A 1 247 ? 25.423 -9.861 -25.064 1.00 93.19 247 GLY A C 1
ATOM 1951 O O . GLY A 1 247 ? 26.151 -10.173 -26.015 1.00 93.19 247 GLY A O 1
ATOM 1952 N N . ASP A 1 248 ? 24.093 -9.861 -25.144 1.00 94.00 248 ASP A N 1
ATOM 1953 C CA . ASP A 1 248 ? 23.312 -10.248 -26.318 1.00 94.00 248 ASP A CA 1
ATOM 1954 C C . ASP A 1 248 ? 23.129 -9.034 -27.261 1.00 94.00 248 ASP A C 1
ATOM 1956 O O . ASP A 1 248 ? 22.185 -8.258 -27.135 1.00 94.00 248 ASP A O 1
ATOM 1960 N N . VAL A 1 249 ? 24.058 -8.878 -28.217 1.00 95.38 249 VAL A N 1
ATOM 1961 C CA . VAL A 1 249 ? 24.157 -7.722 -29.143 1.00 95.38 249 VAL A CA 1
ATOM 1962 C C . VAL A 1 249 ? 22.888 -7.523 -29.978 1.00 95.38 249 VAL A C 1
ATOM 1964 O O . VAL A 1 249 ? 22.346 -6.425 -30.034 1.00 95.38 249 VAL A O 1
ATOM 1967 N N . GLU A 1 250 ? 22.410 -8.580 -30.636 1.00 95.50 250 GLU A N 1
ATOM 1968 C CA . GLU A 1 250 ? 21.271 -8.478 -31.556 1.00 95.50 250 GLU A CA 1
ATOM 1969 C C . GLU A 1 250 ? 19.939 -8.194 -30.839 1.00 95.50 250 GLU A C 1
ATOM 1971 O O . GLU A 1 250 ? 19.208 -7.310 -31.284 1.00 95.50 250 GLU A O 1
ATOM 1976 N N . PRO A 1 251 ? 19.616 -8.842 -29.702 1.00 96.25 251 PRO A N 1
ATOM 1977 C CA . PRO A 1 251 ? 18.487 -8.426 -28.877 1.00 96.25 251 PRO A CA 1
ATOM 1978 C C . PRO A 1 251 ? 18.579 -6.981 -28.385 1.00 96.25 251 PRO A C 1
ATOM 1980 O O . PRO A 1 251 ? 17.598 -6.255 -28.517 1.00 96.25 251 PRO A O 1
ATOM 1983 N N . ALA A 1 252 ? 19.745 -6.532 -27.902 1.00 96.75 252 ALA A N 1
ATOM 1984 C CA . ALA A 1 252 ? 19.935 -5.138 -27.495 1.00 96.75 252 ALA A CA 1
ATOM 1985 C C . ALA A 1 252 ? 19.657 -4.167 -28.655 1.00 96.75 252 ALA A C 1
ATOM 1987 O O . ALA A 1 252 ? 18.957 -3.175 -28.475 1.00 96.75 252 ALA A O 1
ATOM 1988 N N . ARG A 1 253 ? 20.132 -4.485 -29.869 1.00 95.75 253 ARG A N 1
ATOM 1989 C CA . ARG A 1 253 ? 19.890 -3.674 -31.074 1.00 95.75 253 ARG A CA 1
ATOM 1990 C C . ARG A 1 253 ? 18.402 -3.539 -31.372 1.00 95.75 253 ARG A C 1
ATOM 1992 O O . ARG A 1 253 ? 17.941 -2.443 -31.669 1.00 95.75 253 ARG A O 1
ATOM 1999 N N . LYS A 1 254 ? 17.664 -4.648 -31.300 1.00 96.62 254 LYS A N 1
ATOM 2000 C CA . LYS A 1 254 ? 16.221 -4.670 -31.565 1.00 96.62 254 LYS A CA 1
ATOM 2001 C C . LYS A 1 254 ? 15.419 -3.919 -30.508 1.00 96.62 254 LYS A C 1
ATOM 2003 O O . LYS A 1 254 ? 14.514 -3.187 -30.878 1.00 96.62 254 LYS A O 1
ATOM 2008 N N . LEU A 1 255 ? 15.765 -4.068 -29.229 1.00 97.00 255 LEU A N 1
ATOM 2009 C CA . LEU A 1 255 ? 15.116 -3.333 -28.139 1.00 97.00 255 LEU A CA 1
ATOM 2010 C C . LEU A 1 255 ? 15.320 -1.820 -28.293 1.00 97.00 255 LEU A C 1
ATOM 2012 O O . LEU A 1 255 ? 14.363 -1.064 -28.214 1.00 97.00 255 LEU A O 1
ATOM 2016 N N . ILE A 1 256 ? 16.539 -1.381 -28.612 1.00 95.69 256 ILE A N 1
ATOM 2017 C CA . ILE A 1 256 ? 16.829 0.044 -28.833 1.00 95.69 256 ILE A CA 1
ATOM 2018 C C . ILE A 1 256 ? 16.099 0.577 -30.064 1.00 95.69 256 ILE A C 1
ATOM 2020 O O . ILE A 1 256 ? 15.522 1.656 -30.021 1.00 95.69 256 ILE A O 1
ATOM 2024 N N . ALA A 1 257 ? 16.070 -0.192 -31.155 1.00 93.38 257 ALA A N 1
ATOM 2025 C CA . ALA A 1 257 ? 15.306 0.182 -32.343 1.00 93.38 257 ALA A CA 1
ATOM 2026 C C . ALA A 1 257 ? 13.792 0.272 -32.075 1.00 93.38 257 ALA A C 1
ATOM 2028 O O . ALA A 1 257 ? 13.100 1.010 -32.769 1.00 93.38 257 ALA A O 1
ATOM 2029 N N . ALA A 1 258 ? 13.290 -0.464 -31.079 1.00 92.31 258 ALA A N 1
ATOM 2030 C CA . ALA A 1 258 ? 11.904 -0.416 -30.629 1.00 92.31 258 ALA A CA 1
ATOM 2031 C C . ALA A 1 258 ? 11.633 0.681 -29.577 1.00 92.31 258 ALA A C 1
ATOM 2033 O O . ALA A 1 258 ? 10.490 0.827 -29.158 1.00 92.31 258 ALA A O 1
ATOM 2034 N N . GLY A 1 259 ? 12.645 1.468 -29.187 1.00 92.62 259 GLY A N 1
ATOM 2035 C CA . GLY A 1 259 ? 12.490 2.623 -28.299 1.00 92.62 259 GLY A CA 1
ATOM 2036 C C . GLY A 1 259 ? 12.849 2.389 -26.832 1.00 92.62 259 GLY A C 1
ATOM 2037 O O . GLY A 1 259 ? 12.517 3.243 -26.021 1.00 92.62 259 GLY A O 1
ATOM 2038 N N . ALA A 1 260 ? 13.517 1.281 -26.488 1.00 95.50 260 ALA A N 1
ATOM 2039 C CA . ALA A 1 260 ? 13.977 1.041 -25.118 1.00 95.50 260 ALA A CA 1
ATOM 2040 C C . ALA A 1 260 ? 14.914 2.158 -24.630 1.00 95.50 260 ALA A C 1
ATOM 2042 O O . ALA A 1 260 ? 15.881 2.506 -25.320 1.00 95.50 260 ALA A O 1
ATOM 2043 N N . ASP A 1 261 ? 14.673 2.654 -23.420 1.00 94.12 261 ASP A N 1
ATOM 2044 C CA . ASP A 1 261 ? 15.507 3.656 -22.770 1.00 94.12 261 ASP A CA 1
ATOM 2045 C C . ASP A 1 261 ? 16.881 3.069 -22.400 1.00 94.12 261 ASP A C 1
ATOM 2047 O O . ASP A 1 261 ? 17.039 2.169 -21.568 1.00 94.12 261 ASP A O 1
ATOM 2051 N N . ILE A 1 262 ? 17.913 3.607 -23.046 1.00 95.06 262 ILE A N 1
ATOM 2052 C CA . ILE A 1 262 ? 19.306 3.192 -22.871 1.00 95.06 262 ILE A CA 1
ATOM 2053 C C . ILE A 1 262 ? 19.961 3.754 -21.609 1.00 95.06 262 ILE A C 1
ATOM 2055 O O . ILE A 1 262 ? 21.026 3.268 -21.217 1.00 95.06 262 ILE A O 1
ATOM 2059 N N . ALA A 1 263 ? 19.350 4.767 -20.995 1.00 94.06 263 ALA A N 1
ATOM 2060 C CA . ALA A 1 263 ? 19.838 5.459 -19.812 1.00 94.06 263 ALA A CA 1
ATOM 2061 C C . ALA A 1 263 ? 19.058 5.094 -18.540 1.00 94.06 263 ALA A C 1
ATOM 2063 O O . ALA A 1 263 ? 19.516 5.441 -17.450 1.00 94.06 263 ALA A O 1
ATOM 2064 N N . LYS A 1 264 ? 17.937 4.365 -18.652 1.00 91.44 264 LYS A N 1
ATOM 2065 C CA . LYS A 1 264 ? 17.123 3.947 -17.503 1.00 91.44 264 LYS A CA 1
ATOM 2066 C C . LYS A 1 264 ? 17.986 3.242 -16.446 1.00 91.44 264 LYS A C 1
ATOM 2068 O O . LYS A 1 264 ? 18.669 2.277 -16.795 1.00 91.44 264 LYS A O 1
ATOM 2073 N N . PRO A 1 265 ? 17.990 3.699 -15.183 1.00 91.88 265 PRO A N 1
ATOM 2074 C CA . PRO A 1 265 ? 18.747 3.050 -14.121 1.00 91.88 265 PRO A CA 1
ATOM 2075 C C . PRO A 1 265 ? 18.024 1.808 -13.582 1.00 91.88 265 PRO A C 1
ATOM 2077 O O . PRO A 1 265 ? 16.793 1.742 -13.563 1.00 91.88 265 PRO A O 1
ATOM 2080 N N . ASP A 1 266 ? 18.803 0.828 -13.128 1.00 86.31 266 ASP A N 1
ATOM 2081 C CA . ASP A 1 266 ? 18.334 -0.288 -12.308 1.00 86.31 266 ASP A CA 1
ATOM 2082 C C . ASP A 1 266 ? 18.234 0.089 -10.812 1.00 86.31 266 ASP A C 1
ATOM 2084 O O . ASP A 1 266 ? 18.452 1.236 -10.426 1.00 86.31 266 ASP A O 1
ATOM 2088 N N . SER A 1 267 ? 17.926 -0.875 -9.933 1.00 83.88 267 SER A N 1
ATOM 2089 C CA . SER A 1 267 ? 17.805 -0.616 -8.484 1.00 83.88 267 SER A CA 1
ATOM 2090 C C . SER A 1 267 ? 19.129 -0.314 -7.765 1.00 83.88 267 SER A C 1
ATOM 2092 O O . SER A 1 267 ? 19.133 -0.052 -6.564 1.00 83.88 267 SER A O 1
ATOM 2094 N N . GLN A 1 268 ? 20.259 -0.399 -8.467 1.00 82.94 268 GLN A N 1
ATOM 2095 C CA . GLN A 1 268 ? 21.592 -0.024 -7.994 1.00 82.94 268 GLN A CA 1
ATOM 2096 C C . GLN A 1 268 ? 22.114 1.229 -8.711 1.00 82.94 268 GLN A C 1
ATOM 2098 O O . GLN A 1 268 ? 23.332 1.431 -8.752 1.00 82.94 268 GLN A O 1
ATOM 2103 N N . ASP A 1 269 ? 21.218 2.014 -9.316 1.00 89.75 269 ASP A N 1
ATOM 2104 C CA . ASP A 1 269 ? 21.520 3.187 -10.139 1.00 89.75 269 ASP A CA 1
ATOM 2105 C C . ASP A 1 269 ? 22.430 2.881 -11.338 1.00 89.75 269 ASP A C 1
ATOM 2107 O O . ASP A 1 269 ? 23.152 3.752 -11.834 1.00 89.75 269 ASP A O 1
ATOM 2111 N N . LYS A 1 270 ? 22.439 1.629 -11.816 1.00 90.94 270 LYS A N 1
ATOM 2112 C CA . LYS A 1 270 ? 23.255 1.232 -12.962 1.00 90.94 270 LYS A CA 1
ATOM 2113 C C . LYS A 1 270 ? 22.445 1.270 -14.237 1.00 90.94 270 LYS A C 1
ATOM 2115 O O . LYS A 1 270 ? 21.397 0.651 -14.326 1.00 90.94 270 LYS A O 1
ATOM 2120 N N . THR A 1 271 ? 23.000 1.896 -15.264 1.00 95.50 271 THR A N 1
ATOM 2121 C CA . THR A 1 271 ? 22.468 1.822 -16.627 1.00 95.50 271 THR A CA 1
ATOM 2122 C C . THR A 1 271 ? 22.798 0.473 -17.280 1.00 95.50 271 THR A C 1
ATOM 2124 O O . THR A 1 271 ? 23.759 -0.204 -16.875 1.00 95.50 271 THR A O 1
ATOM 2127 N N . PRO A 1 272 ? 22.120 0.094 -18.381 1.00 96.25 272 PRO A N 1
ATOM 2128 C CA . PRO A 1 272 ? 22.473 -1.093 -19.152 1.00 96.25 272 PRO A CA 1
ATOM 2129 C C . PRO A 1 272 ? 23.952 -1.119 -19.572 1.00 96.25 272 PRO A C 1
ATOM 2131 O O . PRO A 1 272 ? 24.604 -2.164 -19.501 1.00 96.25 272 PRO A O 1
ATOM 2134 N N . LEU A 1 273 ? 24.539 0.027 -19.939 1.00 95.81 273 LEU A N 1
ATOM 2135 C CA . LEU A 1 273 ? 25.966 0.119 -20.272 1.00 95.81 273 LEU A CA 1
ATOM 2136 C C . LEU A 1 273 ? 26.860 -0.222 -19.070 1.00 95.81 273 LEU A C 1
ATOM 2138 O O . LEU A 1 273 ? 27.843 -0.961 -19.204 1.00 95.81 273 LEU A O 1
ATOM 2142 N N . GLN A 1 274 ? 26.537 0.309 -17.891 1.00 94.62 274 GLN A N 1
ATOM 2143 C CA . GLN A 1 274 ? 27.285 0.032 -16.666 1.00 94.62 274 GLN A CA 1
ATOM 2144 C C . GLN A 1 274 ? 27.150 -1.439 -16.258 1.00 94.62 274 GLN A C 1
ATOM 2146 O O . GLN A 1 274 ? 28.150 -2.061 -15.884 1.00 94.62 274 GLN A O 1
ATOM 2151 N N . VAL A 1 275 ? 25.969 -2.041 -16.433 1.00 93.19 275 VAL A N 1
ATOM 2152 C CA . VAL A 1 275 ? 25.770 -3.485 -16.255 1.00 93.19 275 VAL A CA 1
ATOM 2153 C C . VAL A 1 275 ? 26.654 -4.280 -17.221 1.00 93.19 275 VAL A C 1
ATOM 2155 O O . VAL A 1 275 ? 27.416 -5.140 -16.767 1.00 93.19 275 VAL A O 1
ATOM 2158 N N . ALA A 1 276 ? 26.661 -3.960 -18.519 1.00 94.62 276 ALA A N 1
ATOM 2159 C CA . ALA A 1 276 ? 27.505 -4.642 -19.505 1.00 94.62 276 ALA A CA 1
ATOM 2160 C C . ALA A 1 276 ? 29.007 -4.563 -19.157 1.00 94.62 276 ALA A C 1
ATOM 2162 O O . ALA A 1 276 ? 29.729 -5.565 -19.237 1.00 94.62 276 ALA A O 1
ATOM 2163 N N . ARG A 1 277 ? 29.473 -3.390 -18.702 1.00 92.75 277 ARG A N 1
ATOM 2164 C CA . ARG A 1 277 ? 30.854 -3.175 -18.234 1.00 92.75 277 ARG A CA 1
ATOM 2165 C C . ARG A 1 277 ? 31.168 -3.974 -16.971 1.00 92.75 277 ARG A C 1
ATOM 2167 O O . ARG A 1 277 ? 32.222 -4.606 -16.907 1.00 92.75 277 ARG A O 1
ATOM 2174 N N . SER A 1 278 ? 30.254 -4.014 -15.999 1.00 89.94 278 SER A N 1
ATOM 2175 C CA . SER A 1 278 ? 30.427 -4.777 -14.750 1.00 89.94 278 SER A CA 1
ATOM 2176 C C . SER A 1 278 ? 30.585 -6.283 -15.003 1.00 89.94 278 SER A C 1
ATOM 2178 O O . SER A 1 278 ? 31.348 -6.970 -14.321 1.00 89.94 278 SER A O 1
ATOM 2180 N N . ARG A 1 279 ? 29.934 -6.788 -16.060 1.00 90.44 279 ARG A N 1
ATOM 2181 C CA . ARG A 1 279 ? 30.039 -8.172 -16.541 1.00 90.44 279 ARG A CA 1
ATOM 2182 C C . ARG A 1 279 ? 31.283 -8.433 -17.397 1.00 90.44 279 ARG A C 1
ATOM 2184 O O . ARG A 1 279 ? 31.502 -9.571 -17.803 1.00 90.44 279 ARG A O 1
ATOM 2191 N N . LYS A 1 280 ? 32.124 -7.414 -17.622 1.00 90.75 280 LYS A N 1
ATOM 2192 C CA . LYS A 1 280 ? 33.369 -7.464 -18.411 1.00 90.75 280 LYS A CA 1
ATOM 2193 C C . LYS A 1 280 ? 33.154 -7.912 -19.861 1.00 90.75 280 LYS A C 1
ATOM 2195 O O . LYS A 1 280 ? 34.041 -8.534 -20.453 1.00 90.75 280 LYS A O 1
ATOM 2200 N N . HIS A 1 281 ? 31.997 -7.597 -20.447 1.00 86.38 281 HIS A N 1
ATOM 2201 C CA . HIS A 1 281 ? 31.765 -7.845 -21.870 1.00 86.38 281 HIS A CA 1
ATOM 2202 C C . HIS A 1 281 ? 32.731 -7.005 -22.710 1.00 86.38 281 HIS A C 1
ATOM 2204 O O . HIS A 1 281 ? 32.857 -5.803 -22.503 1.00 86.38 281 HIS A O 1
ATOM 2210 N N . LYS A 1 282 ? 33.421 -7.642 -23.664 1.00 84.44 282 LYS A N 1
ATOM 2211 C CA . LYS A 1 282 ? 34.414 -6.996 -24.550 1.00 84.44 282 LYS A CA 1
ATOM 2212 C C . LYS A 1 282 ? 33.912 -6.782 -25.978 1.00 84.44 282 LYS A C 1
ATOM 2214 O O . LYS A 1 282 ? 34.711 -6.513 -26.865 1.00 84.44 282 LYS A O 1
ATOM 2219 N N . LYS A 1 283 ? 32.617 -6.983 -26.223 1.00 88.56 283 LYS A N 1
ATOM 2220 C CA . LYS A 1 283 ? 32.022 -6.851 -27.556 1.00 88.56 283 LYS A CA 1
ATOM 2221 C C . LYS A 1 283 ? 31.859 -5.356 -27.859 1.00 88.56 283 LYS A C 1
ATOM 2223 O O . LYS A 1 283 ? 30.982 -4.754 -27.239 1.00 88.56 283 LYS A O 1
ATOM 2228 N N . PRO A 1 284 ? 32.673 -4.766 -28.754 1.00 86.56 284 PRO A N 1
ATOM 2229 C CA . PRO A 1 284 ? 32.616 -3.332 -29.034 1.00 86.56 284 PRO A CA 1
ATOM 2230 C C . PRO A 1 284 ? 31.224 -2.937 -29.528 1.00 86.56 284 PRO A C 1
ATOM 2232 O O . PRO A 1 284 ? 30.636 -2.017 -28.983 1.00 86.56 284 PRO A O 1
ATOM 2235 N N . ASP A 1 285 ? 30.621 -3.749 -30.398 1.00 89.44 285 ASP A N 1
ATOM 2236 C CA . ASP A 1 285 ? 29.279 -3.522 -30.937 1.00 89.44 285 ASP A CA 1
ATOM 2237 C C . ASP A 1 285 ? 28.193 -3.348 -29.867 1.00 89.44 285 ASP A C 1
ATOM 2239 O O . ASP A 1 285 ? 27.276 -2.560 -30.063 1.00 89.44 285 ASP A O 1
ATOM 2243 N N . LEU A 1 286 ? 28.269 -4.073 -28.741 1.00 91.06 286 LEU A N 1
ATOM 2244 C CA . LEU A 1 286 ? 27.307 -3.912 -27.644 1.00 91.06 286 LEU A CA 1
ATOM 2245 C C . LEU A 1 286 ? 27.567 -2.621 -26.869 1.00 91.06 286 LEU A C 1
ATOM 2247 O O . LEU A 1 286 ? 26.631 -1.915 -26.516 1.00 91.06 286 LEU A O 1
ATOM 2251 N N . LEU A 1 287 ? 28.834 -2.341 -26.568 1.00 92.62 287 LEU A N 1
ATOM 2252 C CA . LEU A 1 287 ? 29.216 -1.173 -25.779 1.00 92.62 287 LEU A CA 1
ATOM 2253 C C . LEU A 1 287 ? 28.938 0.121 -26.546 1.00 92.62 287 LEU A C 1
ATOM 2255 O O . LEU A 1 287 ? 28.392 1.049 -25.962 1.00 92.62 287 LEU A O 1
ATOM 2259 N N . ASP A 1 288 ? 29.246 0.138 -27.841 1.00 90.38 288 ASP A N 1
ATOM 2260 C CA . ASP A 1 288 ? 28.979 1.250 -28.754 1.00 90.38 288 ASP A CA 1
ATOM 2261 C C . ASP A 1 288 ? 27.484 1.445 -28.991 1.00 90.38 288 ASP A C 1
ATOM 2263 O O . ASP A 1 288 ? 27.021 2.550 -29.242 1.00 90.38 288 ASP A O 1
ATOM 2267 N N . LEU A 1 289 ? 26.703 0.368 -28.949 1.00 91.38 289 LEU A N 1
ATOM 2268 C CA . LEU A 1 289 ? 25.255 0.454 -29.065 1.00 91.38 289 LEU A CA 1
ATOM 2269 C C . LEU A 1 289 ? 24.632 1.069 -27.802 1.00 91.38 289 LEU A C 1
ATOM 2271 O O . LEU A 1 289 ? 23.753 1.915 -27.912 1.00 91.38 289 LEU A O 1
ATOM 2275 N N . LEU A 1 290 ? 25.110 0.670 -26.620 1.00 90.50 290 LEU A N 1
ATOM 2276 C CA . LEU A 1 290 ? 24.611 1.146 -25.326 1.00 90.50 290 LEU A CA 1
ATOM 2277 C C . LEU A 1 290 ? 25.176 2.516 -24.907 1.00 90.50 290 LEU A C 1
ATOM 2279 O O . LEU A 1 290 ? 24.699 3.090 -23.936 1.00 90.50 290 LEU A O 1
ATOM 2283 N N . SER A 1 291 ? 26.191 3.043 -25.598 1.00 87.12 291 SER A N 1
ATOM 2284 C CA . SER A 1 291 ? 26.773 4.365 -25.317 1.00 87.12 291 SER A CA 1
ATOM 2285 C C . SER A 1 291 ? 26.129 5.514 -26.099 1.00 87.12 291 SER A C 1
ATOM 2287 O O . SER A 1 291 ? 26.378 6.671 -25.780 1.00 87.12 291 SER A O 1
ATOM 2289 N N . LYS A 1 292 ? 25.296 5.221 -27.105 1.00 75.12 292 LYS A N 1
ATOM 2290 C CA . LYS A 1 292 ? 24.820 6.183 -28.121 1.00 75.12 292 LYS A CA 1
ATOM 2291 C C . LYS A 1 292 ? 23.798 7.241 -27.677 1.00 75.12 292 LYS A C 1
ATOM 2293 O O . LYS A 1 292 ? 23.332 7.991 -28.524 1.00 75.12 292 LYS A O 1
ATOM 2298 N N . GLY A 1 293 ? 23.464 7.336 -26.397 1.00 57.62 293 GLY A N 1
ATOM 2299 C CA . GLY A 1 293 ? 22.592 8.395 -25.856 1.00 57.62 293 GLY A CA 1
ATOM 2300 C C . GLY A 1 293 ? 22.961 8.790 -24.435 1.00 57.62 293 GLY A C 1
ATOM 2301 O O . GLY A 1 293 ? 22.098 9.152 -23.647 1.00 57.62 293 GLY A O 1
ATOM 2302 N N . VAL A 1 294 ? 24.253 8.688 -24.122 1.00 49.88 294 VAL A N 1
ATOM 2303 C CA . VAL A 1 294 ? 24.865 9.317 -22.953 1.00 49.88 294 VAL A CA 1
ATOM 2304 C C . VAL A 1 294 ? 25.750 10.449 -23.488 1.00 49.88 294 VAL A C 1
ATOM 2306 O O . VAL A 1 294 ? 26.963 10.279 -23.604 1.00 49.88 294 VAL A O 1
ATOM 2309 N N . GLU A 1 295 ? 25.127 11.553 -23.906 1.00 38.38 295 GLU A N 1
ATOM 2310 C CA . GLU A 1 295 ? 25.781 12.863 -24.080 1.00 38.38 295 GLU A CA 1
ATOM 2311 C C . GLU A 1 295 ? 25.269 13.832 -23.014 1.00 38.38 295 GLU A C 1
ATOM 2313 O O . GLU A 1 295 ? 24.041 13.833 -22.768 1.00 38.38 295 GLU A O 1
#

Radius of gyration: 28.39 Å; chains: 1; bounding box: 57×46×102 Å